Protein AF-A0A6A3CSN8-F1 (afdb_monomer)

pLDDT: mean 72.18, std 21.87, range [28.31, 96.62]

Mean predicted aligned error: 16.61 Å

Structure (mmCIF, N/CA/C/O backbone):
data_AF-A0A6A3CSN8-F1
#
_entry.id   AF-A0A6A3CSN8-F1
#
loop_
_atom_site.group_PDB
_atom_site.id
_atom_site.type_symbol
_atom_site.label_atom_id
_atom_site.label_alt_id
_atom_site.label_comp_id
_atom_site.label_asym_id
_atom_site.label_entity_id
_atom_site.label_seq_id
_atom_site.pdbx_PDB_ins_code
_atom_site.Cartn_x
_atom_site.Cartn_y
_atom_site.Cartn_z
_atom_site.occupancy
_atom_site.B_iso_or_equiv
_atom_site.auth_seq_id
_atom_site.auth_comp_id
_atom_site.auth_asym_id
_atom_site.auth_atom_id
_atom_site.pdbx_PDB_model_num
ATOM 1 N N . MET A 1 1 ? -14.181 -8.677 13.477 1.00 54.00 1 MET A N 1
ATOM 2 C CA . MET A 1 1 ? -14.613 -7.413 12.830 1.00 54.00 1 MET A CA 1
ATOM 3 C C . MET A 1 1 ? -15.497 -6.503 13.688 1.00 54.00 1 MET A C 1
ATOM 5 O O . MET A 1 1 ? -15.445 -5.304 13.480 1.00 54.00 1 MET A O 1
ATOM 9 N N . ARG A 1 2 ? -16.226 -6.986 14.713 1.00 63.97 2 ARG A N 1
ATOM 10 C CA . ARG A 1 2 ? -16.937 -6.076 15.648 1.00 63.97 2 ARG A CA 1
ATOM 11 C C . ARG A 1 2 ? -16.011 -5.130 16.437 1.00 63.97 2 ARG A C 1
ATOM 13 O O . ARG A 1 2 ? -16.467 -4.105 16.921 1.00 63.97 2 ARG A O 1
ATOM 20 N N . ARG A 1 3 ? -14.720 -5.471 16.553 1.00 70.25 3 ARG A N 1
ATOM 21 C CA . ARG A 1 3 ? -13.713 -4.714 17.317 1.00 70.25 3 ARG A CA 1
ATOM 22 C C . ARG A 1 3 ? -13.335 -3.370 16.675 1.00 70.25 3 ARG A C 1
ATOM 24 O O . ARG A 1 3 ? -13.109 -2.424 17.415 1.00 70.25 3 ARG A O 1
ATOM 31 N N . THR A 1 4 ? -13.327 -3.275 15.341 1.00 81.25 4 THR A N 1
ATOM 32 C CA . THR A 1 4 ? -12.930 -2.055 14.607 1.00 81.25 4 THR A CA 1
ATOM 33 C C . THR A 1 4 ? -14.100 -1.112 14.323 1.00 81.25 4 THR A C 1
ATOM 35 O O . THR A 1 4 ? -13.884 0.045 13.991 1.00 81.25 4 THR A O 1
ATOM 38 N N . GLY A 1 5 ? -15.347 -1.587 14.440 1.00 85.38 5 GLY A N 1
ATOM 39 C CA . GLY A 1 5 ? -16.540 -0.783 14.150 1.00 85.38 5 GLY A CA 1
ATOM 40 C C . GLY A 1 5 ? -16.728 -0.434 12.668 1.00 85.38 5 GLY A C 1
ATOM 41 O O . GLY A 1 5 ? -17.578 0.389 12.345 1.00 85.38 5 GLY A O 1
ATOM 42 N N . LEU A 1 6 ? -15.959 -1.051 11.764 1.00 90.56 6 LEU A N 1
ATOM 43 C CA . LEU A 1 6 ? -16.040 -0.753 10.336 1.00 90.56 6 LEU A CA 1
ATOM 44 C C . LEU A 1 6 ? -17.337 -1.304 9.718 1.00 90.56 6 LEU A C 1
ATOM 46 O O . LEU A 1 6 ? -17.654 -2.484 9.916 1.00 90.56 6 LEU A O 1
ATOM 50 N N . PRO A 1 7 ? -18.083 -0.499 8.940 1.00 90.38 7 PRO A N 1
ATOM 51 C CA . PRO A 1 7 ? -19.208 -0.998 8.166 1.00 90.38 7 PRO A CA 1
ATOM 52 C C . PRO A 1 7 ? -18.721 -1.952 7.068 1.00 90.38 7 PRO A C 1
ATOM 54 O O . PRO A 1 7 ? -17.639 -1.788 6.506 1.00 90.38 7 PRO A O 1
ATOM 57 N N . ALA A 1 8 ? -19.561 -2.925 6.700 1.00 88.75 8 ALA A N 1
ATOM 58 C CA . ALA A 1 8 ? -19.217 -3.952 5.711 1.00 88.75 8 ALA A CA 1
ATOM 59 C C . ALA A 1 8 ? -18.756 -3.383 4.357 1.00 88.75 8 ALA A C 1
ATOM 61 O O . ALA A 1 8 ? -17.925 -3.988 3.691 1.00 88.75 8 ALA A O 1
ATOM 62 N N . ARG A 1 9 ? -19.266 -2.207 3.965 1.00 89.88 9 ARG A N 1
ATOM 63 C CA . ARG A 1 9 ? -18.854 -1.502 2.743 1.00 89.88 9 ARG A CA 1
ATOM 64 C C . ARG A 1 9 ? -17.358 -1.190 2.725 1.00 89.88 9 ARG A C 1
ATOM 66 O O . ARG A 1 9 ? -16.747 -1.309 1.675 1.00 89.88 9 ARG A O 1
ATOM 73 N N . ASP A 1 10 ? -16.787 -0.810 3.861 1.00 91.31 10 ASP A N 1
ATOM 74 C CA . ASP A 1 10 ? -15.383 -0.400 3.931 1.00 91.31 10 ASP A CA 1
ATOM 75 C C . ASP A 1 10 ? -14.450 -1.602 3.845 1.00 91.31 10 ASP A C 1
ATOM 77 O O . ASP A 1 10 ? -13.363 -1.508 3.296 1.00 91.31 10 ASP A O 1
ATOM 81 N N . LEU A 1 11 ? -14.895 -2.755 4.344 1.00 89.19 11 LEU A N 1
ATOM 82 C CA . LEU A 1 11 ? -14.127 -3.995 4.276 1.00 89.19 11 LEU A CA 1
ATOM 83 C C . LEU A 1 11 ? -14.015 -4.535 2.849 1.00 89.19 11 LEU A C 1
ATOM 85 O O . LEU A 1 11 ? -13.036 -5.204 2.543 1.00 89.19 11 LEU A O 1
ATOM 89 N N . ARG A 1 12 ? -14.979 -4.221 1.971 1.00 91.00 12 ARG A N 1
ATOM 90 C CA . ARG A 1 12 ? -14.920 -4.606 0.550 1.00 91.00 12 ARG A CA 1
ATOM 91 C C . ARG A 1 12 ? -13.718 -4.006 -0.166 1.00 91.00 12 ARG A C 1
ATOM 93 O O . ARG A 1 12 ? -13.244 -4.593 -1.120 1.00 91.00 12 ARG A O 1
ATOM 100 N N . ILE A 1 13 ? -13.210 -2.875 0.315 1.00 90.56 13 ILE A N 1
ATOM 101 C CA . ILE A 1 13 ? -12.027 -2.218 -0.252 1.00 90.56 13 ILE A CA 1
ATOM 102 C C . ILE A 1 13 ? -10.783 -3.099 -0.089 1.00 90.56 13 ILE A C 1
ATOM 104 O O . ILE A 1 13 ? -9.866 -3.035 -0.896 1.00 90.56 13 ILE A O 1
ATOM 108 N N . LEU A 1 14 ? -10.772 -3.950 0.937 1.00 88.56 14 LEU A N 1
ATOM 109 C CA . LEU A 1 14 ? -9.699 -4.903 1.185 1.00 88.56 14 LEU A CA 1
ATOM 110 C C . LEU A 1 14 ? -9.946 -6.253 0.502 1.00 88.56 14 LEU A C 1
ATOM 112 O O . LEU A 1 14 ? -9.097 -7.130 0.602 1.00 88.56 14 LEU A O 1
ATOM 116 N N . ASP A 1 15 ? -11.090 -6.460 -0.156 1.00 87.81 15 ASP A N 1
ATOM 117 C CA . ASP A 1 15 ? -11.415 -7.736 -0.792 1.00 87.81 15 ASP A CA 1
ATOM 118 C C . ASP A 1 15 ? -10.415 -8.028 -1.927 1.00 87.81 15 ASP A C 1
ATOM 120 O O . ASP A 1 15 ? -10.330 -7.248 -2.876 1.00 87.81 15 ASP A O 1
ATOM 124 N N . PRO A 1 16 ? -9.639 -9.127 -1.867 1.00 81.44 16 PRO A N 1
ATOM 125 C CA . PRO A 1 16 ? -8.717 -9.492 -2.939 1.00 81.44 16 PRO A CA 1
ATOM 126 C C . PRO A 1 16 ? -9.406 -9.743 -4.285 1.00 81.44 16 PRO A C 1
ATOM 128 O O . PRO A 1 16 ? -8.755 -9.636 -5.318 1.00 81.44 16 PRO A O 1
ATOM 131 N N . LEU A 1 17 ? -10.702 -10.079 -4.281 1.00 83.56 17 LEU A N 1
ATOM 132 C CA . LEU A 1 17 ? -11.476 -10.354 -5.494 1.00 83.56 17 LEU A CA 1
ATOM 133 C C . LEU A 1 17 ? -12.029 -9.086 -6.156 1.00 83.56 17 LEU A C 1
ATOM 135 O O . LEU A 1 17 ? -12.613 -9.169 -7.237 1.00 83.56 17 LEU A O 1
ATOM 139 N N . LEU A 1 18 ? -11.883 -7.924 -5.515 1.00 82.44 18 LEU A N 1
ATOM 140 C CA . LEU A 1 18 ? -12.373 -6.647 -6.018 1.00 82.44 18 LEU A CA 1
ATOM 141 C C . LEU A 1 18 ? -11.195 -5.694 -6.255 1.00 82.44 18 LEU A C 1
ATOM 143 O O . LEU A 1 18 ? -10.460 -5.354 -5.331 1.00 82.44 18 LEU A O 1
ATOM 147 N N . SER A 1 19 ? -11.039 -5.209 -7.488 1.00 83.69 19 SER A N 1
ATOM 148 C CA . SER A 1 19 ? -10.083 -4.138 -7.789 1.00 83.69 19 SER A CA 1
ATOM 149 C C . SER A 1 19 ? -10.650 -2.795 -7.344 1.00 83.69 19 SER A C 1
ATOM 151 O O . SER A 1 19 ? -11.556 -2.245 -7.973 1.00 83.69 19 SER A O 1
ATOM 153 N N . TYR A 1 20 ? -10.094 -2.259 -6.263 1.00 86.12 20 TYR A N 1
ATOM 154 C CA . TYR A 1 20 ? -10.315 -0.887 -5.823 1.00 86.12 20 TYR A CA 1
ATOM 155 C C . TYR A 1 20 ? -9.033 -0.071 -5.995 1.00 86.12 20 TYR A C 1
ATOM 157 O O . TYR A 1 20 ? -7.946 -0.613 -5.788 1.00 86.12 20 TYR A O 1
ATOM 165 N N . PRO A 1 21 ? -9.141 1.226 -6.332 1.00 89.75 21 PRO A N 1
ATOM 166 C CA . PRO A 1 21 ? -7.979 2.101 -6.389 1.00 89.75 21 PRO A CA 1
ATOM 167 C C . PRO A 1 21 ? -7.324 2.236 -5.010 1.00 89.75 21 PRO A C 1
ATOM 169 O O . PRO A 1 21 ? -7.967 2.015 -3.973 1.00 89.75 21 PRO A O 1
ATOM 172 N N . SER A 1 22 ? -6.061 2.658 -5.004 1.00 93.38 22 SER A N 1
ATOM 173 C CA . SER A 1 22 ? -5.344 2.970 -3.773 1.00 93.38 22 SER A CA 1
ATOM 174 C C . SER A 1 22 ? -6.095 4.041 -2.967 1.00 93.38 22 SER A C 1
ATOM 176 O O . SER A 1 22 ? -6.443 5.100 -3.489 1.00 93.38 22 SER A O 1
ATOM 178 N N . THR A 1 23 ? -6.399 3.763 -1.700 1.00 94.69 23 THR A N 1
ATOM 179 C CA . THR A 1 23 ? -7.190 4.628 -0.824 1.00 94.69 23 THR A CA 1
ATOM 180 C C . THR A 1 23 ? -6.777 4.492 0.638 1.00 94.69 23 THR A C 1
ATOM 182 O O . THR A 1 23 ? -6.494 3.404 1.139 1.00 94.69 23 THR A O 1
ATOM 185 N N . ILE A 1 24 ? -6.848 5.612 1.356 1.00 96.62 24 ILE A N 1
ATOM 186 C CA . ILE A 1 24 ? -6.707 5.684 2.811 1.00 96.62 24 ILE A CA 1
ATOM 187 C C . ILE A 1 24 ? -8.000 6.282 3.355 1.00 96.62 24 ILE A C 1
ATOM 189 O O . ILE A 1 24 ? -8.382 7.395 2.996 1.00 96.62 24 ILE A O 1
ATOM 193 N N . LEU A 1 25 ? -8.707 5.534 4.198 1.00 95.81 25 LEU A N 1
ATOM 194 C CA . LEU A 1 25 ? -9.982 5.955 4.768 1.00 95.81 25 LEU A CA 1
ATOM 195 C C . LEU A 1 25 ? -9.879 6.096 6.280 1.00 95.81 25 LEU A C 1
ATOM 197 O O . LEU A 1 25 ? -9.773 5.103 7.000 1.00 95.81 25 LEU A O 1
ATOM 201 N N . GLY A 1 26 ? -10.012 7.329 6.760 1.00 96.00 26 GLY A N 1
ATOM 202 C CA . GLY A 1 26 ? -10.226 7.605 8.175 1.00 96.00 26 GLY A CA 1
ATOM 203 C C . GLY A 1 26 ? -11.637 7.208 8.609 1.00 96.00 26 GLY A C 1
ATOM 204 O O . GLY A 1 26 ? -12.629 7.562 7.964 1.00 96.00 26 GLY A O 1
ATOM 205 N N . ARG A 1 27 ? -11.734 6.466 9.711 1.00 94.38 27 ARG A N 1
ATOM 206 C CA . ARG A 1 27 ? -12.980 6.142 10.414 1.00 94.38 27 ARG A CA 1
ATOM 207 C C . ARG A 1 27 ? -12.807 6.402 11.900 1.00 94.38 27 ARG A C 1
ATOM 209 O O . ARG A 1 27 ? -11.700 6.566 12.390 1.00 94.38 27 ARG A O 1
ATOM 216 N N . GLU A 1 28 ? -13.923 6.424 12.619 1.00 91.38 28 GLU A N 1
ATOM 217 C CA . GLU A 1 28 ? -13.965 6.810 14.035 1.00 91.38 28 GLU A CA 1
ATOM 218 C C . GLU A 1 28 ? -12.996 6.009 14.919 1.00 91.38 28 GLU A C 1
ATOM 220 O O . GLU A 1 28 ? -12.445 6.540 15.874 1.00 91.38 28 GLU A O 1
ATOM 225 N N . ARG A 1 29 ? -12.785 4.724 14.608 1.00 92.31 29 ARG A N 1
ATOM 226 C CA . ARG A 1 29 ? -11.984 3.803 15.432 1.00 92.31 29 ARG A CA 1
ATOM 227 C C . ARG A 1 29 ? -10.919 3.040 14.650 1.00 92.31 29 ARG A C 1
ATOM 229 O O . ARG A 1 29 ? -10.348 2.082 15.174 1.00 92.31 29 ARG A O 1
ATOM 236 N N . ALA A 1 30 ? -10.713 3.402 13.388 1.00 95.75 30 ALA A N 1
ATOM 237 C CA . ALA A 1 30 ? -9.783 2.709 12.515 1.00 95.75 30 ALA A CA 1
ATOM 238 C C . ALA A 1 30 ? -9.391 3.561 11.305 1.00 95.75 30 ALA A C 1
ATOM 240 O O . ALA A 1 30 ? -10.164 4.401 10.849 1.00 95.75 30 ALA A O 1
ATOM 241 N N . ILE A 1 31 ? -8.231 3.263 10.735 1.00 96.06 31 ILE A N 1
ATOM 242 C CA . ILE A 1 31 ? -7.799 3.738 9.424 1.00 96.06 31 ILE A CA 1
ATOM 243 C C . ILE A 1 31 ? -7.742 2.513 8.513 1.00 96.06 31 ILE A C 1
ATOM 245 O O . ILE A 1 31 ? -7.089 1.523 8.843 1.00 96.06 31 ILE A O 1
ATOM 249 N N . VAL A 1 32 ? -8.462 2.548 7.394 1.00 95.88 32 VAL A N 1
ATOM 250 C CA . VAL A 1 32 ? -8.431 1.480 6.384 1.00 95.88 32 VAL A CA 1
ATOM 251 C C . VAL A 1 32 ? -7.481 1.901 5.278 1.00 95.88 32 VAL A C 1
ATOM 253 O O . VAL A 1 32 ? -7.649 2.974 4.704 1.00 95.88 32 VAL A O 1
ATOM 256 N N . ILE A 1 33 ? -6.504 1.054 4.984 1.00 94.88 33 ILE A N 1
ATOM 257 C CA . ILE A 1 33 ? -5.467 1.285 3.986 1.00 94.88 33 ILE A CA 1
ATOM 258 C C . ILE A 1 33 ? -5.607 0.216 2.911 1.00 94.88 33 ILE A C 1
ATOM 260 O O . ILE A 1 33 ? -5.524 -0.975 3.203 1.00 94.88 33 ILE A O 1
ATOM 264 N N . ASN A 1 34 ? -5.820 0.650 1.676 1.00 93.81 34 ASN A N 1
ATOM 265 C CA . ASN A 1 34 ? -5.641 -0.156 0.478 1.00 93.81 34 ASN A CA 1
ATOM 266 C C . ASN A 1 34 ? -4.626 0.579 -0.379 1.00 93.81 34 ASN A C 1
ATOM 268 O O . ASN A 1 34 ? -4.973 1.541 -1.044 1.00 93.81 34 ASN A O 1
ATOM 272 N N . LEU A 1 35 ? -3.373 0.183 -0.301 1.00 90.25 35 LEU A N 1
ATOM 273 C CA . LEU A 1 35 ? -2.324 0.571 -1.228 1.00 90.25 35 LEU A CA 1
ATOM 274 C C . LEU A 1 35 ? -1.965 -0.702 -1.991 1.00 90.25 35 LEU A C 1
ATOM 276 O O . LEU A 1 35 ? -2.140 -1.790 -1.453 1.00 90.25 35 LEU A O 1
ATOM 280 N N . GLU A 1 36 ? -1.511 -0.570 -3.230 1.00 83.25 36 GLU A N 1
ATOM 281 C CA . GLU A 1 36 ? -1.213 -1.664 -4.166 1.00 83.25 36 GLU A CA 1
ATOM 282 C C . GLU A 1 36 ? -0.778 -2.985 -3.506 1.00 83.25 36 GLU A C 1
ATOM 284 O O . GLU A 1 36 ? -1.525 -3.966 -3.530 1.00 83.25 36 GLU A O 1
ATOM 289 N N . ASN A 1 37 ? 0.350 -2.959 -2.793 1.00 82.06 37 ASN A N 1
ATOM 290 C CA . ASN A 1 37 ? 0.911 -4.126 -2.110 1.00 82.06 37 ASN A CA 1
ATOM 291 C C . ASN A 1 37 ? 0.521 -4.235 -0.620 1.00 82.06 37 ASN A C 1
ATOM 293 O O . ASN A 1 37 ? 0.868 -5.202 0.056 1.00 82.06 37 ASN A O 1
ATOM 297 N N . ILE A 1 38 ? -0.203 -3.251 -0.074 1.00 87.31 38 ILE A N 1
ATOM 298 C CA . ILE A 1 38 ? -0.458 -3.105 1.364 1.00 87.31 38 ILE A CA 1
ATOM 299 C C . ILE A 1 38 ? -1.947 -2.892 1.643 1.00 87.31 38 ILE A C 1
ATOM 301 O O . ILE A 1 38 ? -2.511 -1.814 1.459 1.00 87.31 38 ILE A O 1
ATOM 305 N N . LYS A 1 39 ? -2.584 -3.924 2.201 1.00 91.69 39 LYS A N 1
ATOM 306 C CA . LYS A 1 39 ? -3.992 -3.902 2.617 1.00 91.69 39 LYS A CA 1
ATOM 307 C C . LYS A 1 39 ? -4.094 -4.060 4.124 1.00 91.69 39 LYS A C 1
ATOM 309 O O . LYS A 1 39 ? -3.932 -5.164 4.636 1.00 91.69 39 LYS A O 1
ATOM 314 N N . ALA A 1 40 ? -4.373 -2.981 4.846 1.00 93.44 40 ALA A N 1
ATOM 315 C CA . ALA A 1 40 ? -4.321 -2.973 6.303 1.00 93.44 40 ALA A CA 1
ATOM 316 C C . ALA A 1 40 ? -5.505 -2.254 6.961 1.00 93.44 40 ALA A C 1
ATOM 318 O O . ALA A 1 40 ? -6.141 -1.367 6.392 1.00 93.44 40 ALA A O 1
ATOM 319 N N . ILE A 1 41 ? -5.780 -2.625 8.211 1.00 94.75 41 ILE A N 1
ATOM 320 C CA . ILE A 1 41 ? -6.635 -1.869 9.124 1.00 94.75 41 ILE A CA 1
ATOM 321 C C . ILE A 1 41 ? -5.791 -1.485 10.331 1.00 94.75 41 ILE A C 1
ATOM 323 O O . ILE A 1 41 ? -5.382 -2.348 11.105 1.00 94.75 41 ILE A O 1
ATOM 327 N N . ILE A 1 42 ? -5.573 -0.191 10.516 1.00 94.38 42 ILE A N 1
ATOM 328 C CA . ILE A 1 42 ? -4.898 0.356 11.688 1.00 94.38 42 ILE A CA 1
ATOM 329 C C . ILE A 1 42 ? -5.958 0.726 12.717 1.00 94.38 42 ILE A C 1
ATOM 331 O O . ILE A 1 42 ? -6.951 1.378 12.398 1.00 94.38 42 ILE A O 1
ATOM 335 N N . THR A 1 43 ? -5.752 0.316 13.959 1.00 94.12 43 THR A N 1
ATOM 336 C CA . THR A 1 43 ? -6.521 0.777 15.122 1.00 94.12 43 THR A CA 1
ATOM 337 C C . THR A 1 43 ? -5.593 1.535 16.063 1.00 94.12 43 THR A C 1
ATOM 339 O O . THR A 1 43 ? -4.402 1.628 15.805 1.00 94.12 43 THR A O 1
ATOM 342 N N . ALA A 1 44 ? -6.095 2.029 17.190 1.00 90.50 44 ALA A N 1
ATOM 343 C CA . ALA A 1 44 ? -5.246 2.665 18.198 1.00 90.50 44 ALA A CA 1
ATOM 344 C C . ALA A 1 44 ? -4.370 1.672 19.005 1.00 90.50 44 ALA A C 1
ATOM 346 O O . ALA A 1 44 ? -3.656 2.091 19.910 1.00 90.50 44 ALA A O 1
ATOM 347 N N . GLN A 1 45 ? -4.455 0.357 18.752 1.00 86.25 45 GLN A N 1
ATOM 348 C CA . GLN A 1 45 ? -3.704 -0.663 19.508 1.00 86.25 45 GLN A CA 1
ATOM 349 C C . GLN A 1 45 ? -2.952 -1.668 18.633 1.00 86.25 45 GLN A C 1
ATOM 351 O O . GLN A 1 45 ? -1.952 -2.233 19.062 1.00 86.25 45 GLN A O 1
ATOM 356 N N . GLU A 1 46 ? -3.469 -1.961 17.445 1.00 88.88 46 GLU A N 1
ATOM 357 C CA . GLU A 1 46 ? -2.935 -3.004 16.575 1.00 88.88 46 GLU A CA 1
ATOM 358 C C . GLU A 1 46 ? -3.120 -2.646 15.098 1.00 88.88 46 GLU A C 1
ATOM 360 O O . GLU A 1 46 ? -4.036 -1.898 14.733 1.00 88.88 46 GLU A O 1
ATOM 365 N N . VAL A 1 47 ? -2.264 -3.228 14.258 1.00 91.44 47 VAL A N 1
ATOM 366 C CA . VAL A 1 47 ? -2.368 -3.200 12.796 1.00 91.44 47 VAL A CA 1
ATOM 367 C C . VAL A 1 47 ? -2.771 -4.592 12.322 1.00 91.44 47 VAL A C 1
ATOM 369 O O . VAL A 1 47 ? -2.110 -5.581 12.631 1.00 91.44 47 VAL A O 1
ATOM 372 N N . LEU A 1 48 ? -3.866 -4.674 11.572 1.00 91.44 48 LEU A N 1
ATOM 373 C CA . LEU A 1 48 ? -4.343 -5.906 10.956 1.00 91.44 48 LEU A CA 1
ATOM 374 C C . LEU A 1 48 ? -3.980 -5.886 9.479 1.00 91.44 48 LEU A C 1
ATOM 376 O O . LEU A 1 48 ? -4.606 -5.166 8.703 1.00 91.44 48 LEU A O 1
ATOM 380 N N . LEU A 1 49 ? -2.988 -6.683 9.103 1.00 91.12 49 LEU A N 1
ATOM 381 C CA . LEU A 1 49 ? -2.534 -6.797 7.726 1.00 91.12 49 LEU A CA 1
ATOM 382 C C . LEU A 1 49 ? -3.220 -7.964 7.015 1.00 91.12 49 LEU A C 1
ATOM 384 O O . LEU A 1 49 ? -3.252 -9.088 7.523 1.00 91.12 49 LEU A O 1
ATOM 388 N N . LEU A 1 50 ? -3.773 -7.703 5.836 1.00 88.88 50 LEU A N 1
ATOM 389 C CA . LEU A 1 50 ? -4.337 -8.735 4.982 1.00 88.88 50 LEU A CA 1
ATOM 390 C C . LEU A 1 50 ? -3.210 -9.496 4.278 1.00 88.88 50 LEU A C 1
ATOM 392 O O . LEU A 1 50 ? -2.234 -8.895 3.845 1.00 88.88 50 LEU A O 1
ATOM 396 N N . ASN A 1 51 ? -3.356 -10.815 4.148 1.00 84.06 51 ASN A N 1
ATOM 397 C CA . ASN A 1 51 ? -2.390 -11.683 3.465 1.00 84.06 51 ASN A CA 1
ATOM 398 C C . ASN A 1 51 ? -0.942 -11.551 3.974 1.00 84.06 51 ASN A C 1
ATOM 400 O O . ASN A 1 51 ? -0.001 -11.762 3.224 1.00 84.06 51 ASN A O 1
ATOM 404 N N . SER A 1 52 ? -0.740 -11.311 5.273 1.00 81.88 52 SER A N 1
ATOM 405 C CA . SER A 1 52 ? 0.590 -11.138 5.889 1.00 81.88 52 SER A CA 1
ATOM 406 C C . SER A 1 52 ? 1.549 -12.340 5.778 1.00 81.88 52 SER A C 1
ATOM 408 O O . SER A 1 52 ? 2.646 -12.293 6.320 1.00 81.88 52 SER A O 1
ATOM 410 N N . LYS A 1 53 ? 1.114 -13.454 5.180 1.00 79.50 53 LYS A N 1
ATOM 411 C CA . LYS A 1 53 ? 1.933 -14.650 4.915 1.00 79.50 53 LYS A CA 1
ATOM 412 C C . LYS A 1 53 ? 2.459 -14.693 3.482 1.00 79.50 53 LYS A C 1
ATOM 414 O O . LYS A 1 53 ? 3.181 -15.624 3.136 1.00 79.50 53 LYS A O 1
ATOM 419 N N . ASP A 1 54 ? 2.033 -13.752 2.651 1.00 83.12 54 ASP A N 1
ATOM 420 C CA . ASP A 1 54 ? 2.516 -13.616 1.292 1.00 83.12 54 ASP A CA 1
ATOM 421 C C . ASP A 1 54 ? 3.974 -13.112 1.321 1.00 83.12 54 ASP A C 1
ATOM 423 O O . ASP A 1 54 ? 4.266 -12.143 2.034 1.00 83.12 54 ASP A O 1
ATOM 427 N N . PRO A 1 55 ? 4.904 -13.750 0.588 1.00 79.25 55 PRO A N 1
ATOM 428 C CA . PRO A 1 55 ? 6.283 -13.285 0.475 1.00 79.25 55 PRO A CA 1
ATOM 429 C C . PRO A 1 55 ? 6.405 -11.827 0.023 1.00 79.25 55 PRO A C 1
ATOM 431 O O . PRO A 1 55 ? 7.287 -11.131 0.515 1.00 79.25 55 PRO A O 1
ATOM 434 N N . SER A 1 56 ? 5.501 -11.345 -0.837 1.00 75.50 56 SER A N 1
ATOM 435 C CA . SER A 1 56 ? 5.491 -9.946 -1.304 1.00 75.50 56 SER A CA 1
ATOM 436 C C . SER A 1 56 ? 5.244 -8.939 -0.175 1.00 75.50 56 SER A C 1
ATOM 438 O O . SER A 1 56 ? 5.755 -7.824 -0.196 1.00 75.50 56 SER A O 1
ATOM 440 N N . VAL A 1 57 ? 4.511 -9.359 0.856 1.00 79.56 57 VAL A N 1
ATOM 441 C CA . VAL A 1 57 ? 4.110 -8.531 2.001 1.00 79.56 57 VAL A CA 1
ATOM 442 C C . VAL A 1 57 ? 5.031 -8.763 3.212 1.00 79.56 57 VAL A C 1
ATOM 444 O O . VAL A 1 57 ? 5.011 -8.004 4.178 1.00 79.56 57 VAL A O 1
ATOM 447 N N . THR A 1 58 ? 5.871 -9.801 3.192 1.00 80.19 58 THR A N 1
ATOM 448 C CA . THR A 1 58 ? 6.735 -10.169 4.329 1.00 80.19 58 THR A CA 1
ATOM 449 C C . THR A 1 58 ? 7.764 -9.086 4.695 1.00 80.19 58 THR A C 1
ATOM 451 O O . THR A 1 58 ? 7.821 -8.737 5.875 1.00 80.19 58 THR A O 1
ATOM 454 N N . PRO A 1 59 ? 8.511 -8.479 3.745 1.00 77.19 59 PRO A N 1
ATOM 455 C CA . PRO A 1 59 ? 9.447 -7.392 4.062 1.00 77.19 59 PRO A CA 1
ATOM 456 C C . PRO A 1 59 ? 8.764 -6.221 4.774 1.00 77.19 59 PRO A C 1
ATOM 458 O O . PRO A 1 59 ? 9.311 -5.615 5.693 1.00 77.19 59 PRO A O 1
ATOM 461 N N . PHE A 1 60 ? 7.516 -5.959 4.391 1.00 79.44 60 PHE A N 1
ATOM 462 C CA . PHE A 1 60 ? 6.704 -4.913 4.977 1.00 79.44 60 PHE A CA 1
ATOM 463 C C . PHE A 1 60 ? 6.273 -5.211 6.422 1.00 79.44 60 PHE A C 1
ATOM 465 O O . PHE A 1 60 ? 6.248 -4.313 7.267 1.00 79.44 60 PHE A O 1
ATOM 472 N N . VAL A 1 61 ? 5.951 -6.470 6.731 1.00 83.19 61 VAL A N 1
ATOM 473 C CA . VAL A 1 61 ? 5.611 -6.885 8.101 1.00 83.19 61 VAL A CA 1
ATOM 474 C C . VAL A 1 61 ? 6.768 -6.589 9.052 1.00 83.19 61 VAL A C 1
ATOM 476 O O . VAL A 1 61 ? 6.539 -6.031 10.128 1.00 83.19 61 VAL A O 1
ATOM 479 N N . ASP A 1 62 ? 7.990 -6.933 8.649 1.00 80.56 62 ASP A N 1
ATOM 480 C CA . ASP A 1 62 ? 9.190 -6.731 9.463 1.00 80.56 62 ASP A CA 1
ATOM 481 C C . ASP A 1 62 ? 9.468 -5.237 9.689 1.00 80.56 62 ASP A C 1
ATOM 483 O O . ASP A 1 62 ? 9.764 -4.817 10.813 1.00 80.56 62 ASP A O 1
ATOM 487 N N . GLU A 1 63 ? 9.294 -4.411 8.654 1.00 80.56 63 GLU A N 1
ATOM 488 C CA . GLU A 1 63 ? 9.457 -2.960 8.755 1.00 80.56 63 GLU A CA 1
ATOM 489 C C . GLU A 1 63 ? 8.434 -2.323 9.710 1.00 80.56 63 GLU A C 1
ATOM 491 O O . GLU A 1 63 ? 8.811 -1.568 10.616 1.00 80.56 63 GLU A O 1
ATOM 496 N N . ILE A 1 64 ? 7.148 -2.666 9.567 1.00 81.25 64 ILE A N 1
ATOM 497 C CA . ILE A 1 64 ? 6.095 -2.209 10.483 1.00 81.25 64 ILE A CA 1
ATOM 498 C C . ILE A 1 64 ? 6.418 -2.607 11.917 1.00 81.25 64 ILE A C 1
ATOM 500 O O . ILE A 1 64 ? 6.319 -1.780 12.826 1.00 81.25 64 ILE A O 1
ATOM 504 N N . GLN A 1 65 ? 6.788 -3.870 12.139 1.00 84.69 65 GLN A N 1
ATOM 505 C CA . GLN A 1 65 ? 7.090 -4.366 13.478 1.00 84.69 65 GLN A CA 1
ATOM 506 C C . GLN A 1 65 ? 8.269 -3.616 14.096 1.00 84.69 65 GLN A C 1
ATOM 508 O O . GLN A 1 65 ? 8.189 -3.223 15.261 1.00 84.69 65 GLN A O 1
ATOM 513 N N . SER A 1 66 ? 9.323 -3.366 13.317 1.00 82.69 66 SER A N 1
ATOM 514 C CA . SER A 1 66 ? 10.495 -2.607 13.757 1.00 82.69 66 SER A CA 1
ATOM 515 C C . SER A 1 66 ? 10.119 -1.184 14.186 1.00 82.69 66 SER A C 1
ATOM 517 O O . SER A 1 66 ? 10.439 -0.757 15.300 1.00 82.69 66 SER A O 1
ATOM 519 N N . ARG A 1 67 ? 9.348 -0.465 13.359 1.00 79.94 67 ARG A N 1
ATOM 520 C CA . ARG A 1 67 ? 8.917 0.915 13.650 1.00 79.94 67 ARG A CA 1
ATOM 521 C C . ARG A 1 67 ? 7.988 0.998 14.855 1.00 79.94 67 ARG A C 1
ATOM 523 O O . ARG A 1 67 ? 8.167 1.859 15.718 1.00 79.94 67 ARG A O 1
ATOM 530 N N . ILE A 1 68 ? 7.041 0.068 14.959 1.00 82.19 68 ILE A N 1
ATOM 531 C CA . ILE A 1 68 ? 6.137 -0.027 16.108 1.00 82.19 68 ILE A CA 1
ATOM 532 C C . ILE A 1 68 ? 6.928 -0.319 17.394 1.00 82.19 68 ILE A C 1
ATOM 534 O O . ILE A 1 68 ? 6.693 0.317 18.424 1.00 82.19 68 ILE A O 1
ATOM 538 N N . LEU A 1 69 ? 7.900 -1.234 17.349 1.00 82.31 69 LEU A N 1
ATOM 539 C CA . LEU A 1 69 ? 8.735 -1.571 18.504 1.00 82.31 69 LEU A CA 1
ATOM 540 C C . LEU A 1 69 ? 9.594 -0.383 18.962 1.00 82.31 69 LEU A C 1
ATOM 542 O O . LEU A 1 69 ? 9.722 -0.138 20.165 1.00 82.31 69 LEU A O 1
ATOM 546 N N . CYS A 1 70 ? 10.164 0.376 18.026 1.00 78.69 70 CYS A N 1
ATOM 547 C CA . CYS A 1 70 ? 10.891 1.611 18.323 1.00 78.69 70 CYS A CA 1
ATOM 548 C C . CYS A 1 70 ? 9.985 2.665 18.977 1.00 78.69 70 CYS A C 1
ATOM 550 O O . CYS A 1 70 ? 10.373 3.273 19.976 1.00 78.69 70 CYS A O 1
ATOM 552 N N . HIS A 1 71 ? 8.755 2.835 18.487 1.00 80.38 71 HIS A N 1
ATOM 553 C CA . HIS A 1 71 ? 7.784 3.758 19.076 1.00 80.38 71 HIS A CA 1
ATOM 554 C C . HIS A 1 71 ? 7.420 3.401 20.525 1.00 80.38 71 HIS A C 1
ATOM 556 O O . HIS A 1 71 ? 7.390 4.280 21.393 1.00 80.38 71 HIS A O 1
ATOM 562 N N . PHE A 1 72 ? 7.216 2.116 20.827 1.00 78.06 72 PHE A N 1
ATOM 563 C CA . PHE A 1 72 ? 6.955 1.682 22.203 1.00 78.06 72 PHE A CA 1
ATOM 564 C C . PHE A 1 72 ? 8.128 1.975 23.145 1.00 78.06 72 PHE A C 1
ATOM 566 O O . PHE A 1 72 ? 7.912 2.341 24.300 1.00 78.06 72 PHE A O 1
ATOM 573 N N . GLN A 1 73 ? 9.367 1.844 22.667 1.00 79.00 73 GLN A N 1
ATOM 574 C CA . GLN A 1 73 ? 10.558 2.184 23.449 1.00 79.00 73 GLN A CA 1
ATOM 575 C C . GLN A 1 73 ? 10.667 3.693 23.691 1.00 79.00 73 GLN A C 1
ATOM 577 O O . GLN A 1 73 ? 10.876 4.106 24.829 1.00 79.00 73 GLN A O 1
ATOM 582 N N . ALA A 1 74 ? 10.455 4.518 22.662 1.00 74.62 74 ALA A N 1
ATOM 583 C CA . ALA A 1 74 ? 10.488 5.978 22.784 1.00 74.62 74 ALA A CA 1
ATOM 584 C C . ALA A 1 74 ? 9.425 6.513 23.760 1.00 74.62 74 ALA A C 1
ATOM 586 O O . ALA A 1 74 ? 9.697 7.427 24.537 1.00 74.62 74 ALA A O 1
ATOM 587 N N . THR A 1 75 ? 8.237 5.906 23.760 1.00 73.31 75 THR A N 1
ATOM 588 C CA . THR A 1 75 ? 7.135 6.280 24.661 1.00 73.31 75 THR A CA 1
ATOM 589 C C . THR A 1 75 ? 7.449 5.930 26.122 1.00 73.31 75 THR A C 1
ATOM 591 O O . THR A 1 75 ? 7.259 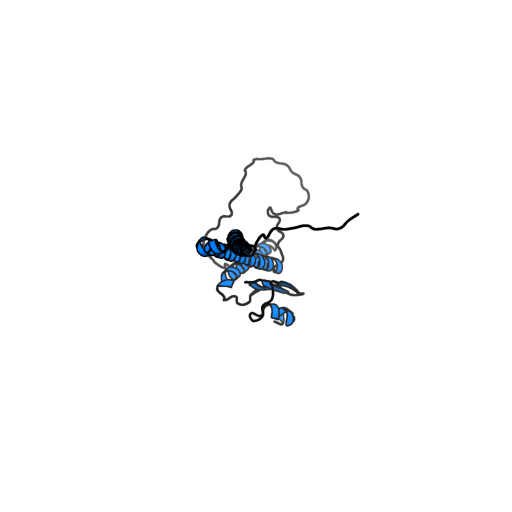6.760 27.008 1.00 73.31 75 THR A O 1
ATOM 594 N N . LYS A 1 76 ? 8.040 4.752 26.382 1.00 67.25 76 LYS A N 1
ATOM 595 C CA . LYS A 1 76 ? 8.462 4.326 27.734 1.00 67.25 76 LYS A CA 1
ATOM 596 C C . LYS A 1 76 ? 9.534 5.219 28.364 1.00 67.25 76 LYS A C 1
ATOM 598 O O . LYS A 1 76 ? 9.580 5.340 29.580 1.00 67.25 76 LYS A O 1
ATOM 603 N N . VAL A 1 77 ? 10.392 5.846 27.559 1.00 61.78 77 VAL A N 1
ATOM 604 C CA . VAL A 1 77 ? 11.431 6.767 28.056 1.00 61.78 77 VAL A CA 1
ATOM 605 C C . VAL A 1 77 ? 10.827 8.085 28.568 1.00 61.78 77 VAL A C 1
ATOM 607 O O . VAL A 1 77 ? 11.438 8.744 29.406 1.00 61.78 77 VAL A O 1
ATOM 610 N N . GLN A 1 78 ? 9.617 8.456 28.127 1.00 57.66 78 GLN A N 1
ATOM 611 C CA . GLN A 1 78 ? 8.906 9.641 28.632 1.00 57.66 78 GLN A CA 1
ATOM 612 C C . GLN A 1 78 ? 8.017 9.338 29.850 1.00 57.66 78 GLN A C 1
ATOM 614 O O . GLN A 1 78 ? 7.815 10.214 30.690 1.00 57.66 78 GLN A O 1
ATOM 619 N N . GLU A 1 79 ? 7.546 8.098 30.002 1.00 53.12 79 GLU A N 1
ATOM 620 C CA . GLU A 1 79 ? 6.768 7.631 31.158 1.00 53.12 79 GLU A CA 1
ATOM 621 C C . GLU A 1 79 ? 7.655 6.916 32.196 1.00 53.12 79 GLU A C 1
ATOM 623 O O . GLU A 1 79 ? 7.517 5.722 32.410 1.00 53.12 79 GLU A O 1
ATOM 628 N N . GLY A 1 80 ? 8.568 7.643 32.851 1.00 45.19 80 GLY A N 1
ATOM 629 C CA . GLY A 1 80 ? 9.168 7.261 34.143 1.00 45.19 80 GLY A CA 1
ATOM 630 C C . GLY A 1 80 ? 9.903 5.910 34.230 1.00 45.19 80 GLY A C 1
ATOM 631 O O . GLY A 1 80 ? 9.306 4.841 34.310 1.00 45.19 80 GLY A O 1
ATOM 632 N N . ALA A 1 81 ? 11.228 5.968 34.387 1.00 49.78 81 ALA A N 1
ATOM 633 C CA . ALA A 1 81 ? 12.033 4.831 34.824 1.00 49.78 81 ALA A CA 1
ATOM 634 C C . ALA A 1 81 ? 11.520 4.255 36.161 1.00 49.78 81 ALA A C 1
ATOM 636 O O . ALA A 1 81 ? 11.741 4.833 37.225 1.00 49.78 81 ALA A O 1
ATOM 637 N N . VAL A 1 82 ? 10.879 3.089 36.105 1.00 46.31 82 VAL A N 1
ATOM 638 C CA . VAL A 1 82 ? 10.839 2.138 37.216 1.00 46.31 82 VAL A CA 1
ATOM 639 C C . VAL A 1 82 ? 11.535 0.881 36.720 1.00 46.31 82 VAL A C 1
ATOM 641 O O . VAL A 1 82 ? 11.050 0.189 35.827 1.00 46.31 82 VAL A O 1
ATOM 644 N N . ASP A 1 83 ? 12.727 0.679 37.267 1.00 54.88 83 ASP A N 1
ATOM 645 C CA . ASP A 1 83 ? 13.538 -0.521 37.143 1.00 54.88 83 ASP A CA 1
ATOM 646 C C . ASP A 1 83 ? 12.735 -1.724 37.646 1.00 54.88 83 ASP A C 1
ATOM 648 O O . ASP A 1 83 ? 12.460 -1.834 38.839 1.00 54.88 83 ASP A O 1
ATOM 652 N N . ASP A 1 84 ? 12.335 -2.606 36.733 1.00 40.06 84 ASP A N 1
ATOM 653 C CA . ASP A 1 84 ? 12.362 -4.025 37.042 1.00 40.06 84 ASP A CA 1
ATOM 654 C C . ASP A 1 84 ? 12.569 -4.855 35.774 1.00 40.06 84 ASP A C 1
ATOM 656 O O . ASP A 1 84 ? 12.104 -4.552 34.670 1.00 40.06 84 ASP A O 1
ATOM 660 N N . SER A 1 85 ? 13.361 -5.896 35.949 1.00 55.19 85 SER A N 1
ATOM 661 C CA . SER A 1 85 ? 14.029 -6.638 34.891 1.00 55.19 85 SER A CA 1
ATOM 662 C C . SER A 1 85 ? 13.073 -7.468 34.019 1.00 55.19 85 SER A C 1
ATOM 664 O O . SER A 1 85 ? 12.071 -7.995 34.488 1.00 55.19 85 SER A O 1
ATOM 666 N N . ASN A 1 86 ? 13.517 -7.719 32.780 1.00 46.19 86 ASN A N 1
ATOM 667 C CA . ASN A 1 86 ? 13.100 -8.787 31.856 1.00 46.19 86 ASN A CA 1
ATOM 668 C C . ASN A 1 86 ? 11.813 -8.623 31.031 1.00 46.19 86 ASN A C 1
ATOM 670 O O . ASN A 1 86 ? 10.824 -9.297 31.284 1.00 46.19 86 ASN A O 1
ATOM 674 N N . TYR A 1 87 ? 11.957 -7.977 29.866 1.00 39.81 87 TYR A N 1
ATOM 675 C CA . TYR A 1 87 ? 11.569 -8.597 28.584 1.00 39.81 87 TYR A CA 1
ATOM 676 C C . TYR A 1 87 ? 12.630 -8.257 27.532 1.00 39.81 87 TYR A C 1
ATOM 678 O O . TYR A 1 87 ? 12.448 -7.404 26.667 1.00 39.81 87 TYR A O 1
ATOM 686 N N . ILE A 1 88 ? 13.788 -8.910 27.630 1.00 41.53 88 ILE A N 1
ATOM 687 C CA . ILE A 1 88 ? 14.726 -8.972 26.512 1.00 41.53 88 ILE A CA 1
ATOM 688 C C . ILE A 1 88 ? 14.050 -9.811 25.418 1.00 41.53 88 ILE A C 1
ATOM 690 O O . ILE A 1 88 ? 14.051 -11.039 25.501 1.00 41.53 88 ILE A O 1
ATOM 694 N N . ILE A 1 89 ? 13.502 -9.177 24.376 1.00 35.88 89 ILE A N 1
ATOM 695 C CA . ILE A 1 89 ? 13.440 -9.845 23.071 1.00 35.88 89 ILE A CA 1
ATOM 696 C C . ILE A 1 89 ? 14.809 -9.653 22.432 1.00 35.88 89 ILE A C 1
ATOM 698 O O . ILE A 1 89 ? 15.154 -8.636 21.839 1.00 35.88 89 ILE A O 1
ATOM 702 N N . ARG A 1 90 ? 15.616 -10.676 22.678 1.00 36.84 90 ARG A N 1
ATOM 703 C CA . ARG A 1 90 ? 16.926 -10.936 22.113 1.00 36.84 90 ARG A CA 1
ATOM 704 C C . ARG A 1 90 ? 16.771 -11.149 20.610 1.00 36.84 90 ARG A C 1
ATOM 706 O O . ARG A 1 90 ? 16.389 -12.238 20.200 1.00 36.84 90 ARG A O 1
ATOM 713 N N . SER A 1 91 ? 17.178 -10.166 19.819 1.00 29.33 91 SER A N 1
ATOM 714 C CA . SER A 1 91 ? 17.598 -10.394 18.436 1.00 29.33 91 SER A CA 1
ATOM 715 C C . SER A 1 91 ? 19.022 -9.878 18.280 1.00 29.33 91 SER A C 1
ATOM 717 O O . SER A 1 91 ? 19.273 -8.716 17.982 1.00 29.33 91 SER A O 1
ATOM 719 N N . SER A 1 92 ? 19.985 -10.757 18.555 1.00 37.00 92 SER A N 1
ATOM 720 C CA . SER A 1 92 ? 21.365 -10.560 18.125 1.00 37.00 92 SER A CA 1
ATOM 721 C C . SER A 1 92 ? 21.418 -10.673 16.602 1.00 37.00 92 SER A C 1
ATOM 723 O O . SER A 1 92 ? 21.222 -11.770 16.084 1.00 37.00 92 SER A O 1
ATOM 725 N N . SER A 1 93 ? 21.737 -9.584 15.899 1.00 40.28 93 SER A N 1
ATOM 726 C CA . SER A 1 93 ? 22.958 -9.483 15.081 1.00 40.28 93 SER A CA 1
ATOM 727 C C . SER A 1 93 ? 22.992 -8.210 14.221 1.00 40.28 93 SER A C 1
ATOM 729 O O . SER A 1 93 ? 22.224 -8.063 13.286 1.00 40.28 93 SER A O 1
ATOM 731 N N . GLN A 1 94 ? 24.001 -7.388 14.526 1.00 44.06 94 GLN A N 1
ATOM 732 C CA . GLN A 1 94 ? 24.879 -6.655 13.602 1.00 44.06 94 GLN A CA 1
ATOM 733 C C . GLN A 1 94 ? 24.365 -5.390 12.884 1.00 44.06 94 GLN A C 1
ATOM 735 O O . GLN A 1 94 ? 23.638 -5.446 11.907 1.00 44.06 94 GLN A O 1
ATOM 740 N N . ASN A 1 95 ? 24.942 -4.270 13.346 1.00 46.03 95 ASN A N 1
ATOM 741 C CA . ASN A 1 95 ? 25.444 -3.116 12.590 1.00 46.03 95 ASN A CA 1
ATOM 742 C C . ASN A 1 95 ? 24.555 -2.521 11.493 1.00 46.03 95 ASN A C 1
ATOM 744 O O . ASN A 1 95 ? 24.539 -3.041 10.388 1.00 46.03 95 ASN A O 1
ATOM 748 N N . LEU A 1 96 ? 24.069 -1.297 11.714 1.00 34.97 96 LEU A N 1
ATOM 749 C CA . LEU A 1 96 ? 24.049 -0.279 10.662 1.00 34.97 96 LEU A CA 1
ATOM 750 C C . LEU A 1 96 ? 24.328 1.101 11.266 1.00 34.97 96 LEU A C 1
ATOM 752 O O . LEU A 1 96 ? 23.691 1.567 12.205 1.00 34.97 96 LEU A O 1
ATOM 756 N N . SER A 1 97 ? 25.392 1.688 10.734 1.00 42.97 97 SER A N 1
ATOM 757 C CA . SER A 1 97 ? 25.962 2.987 11.046 1.00 42.97 97 SER A CA 1
ATOM 758 C C . SER A 1 97 ? 25.017 4.109 10.613 1.00 42.97 97 SER A C 1
ATOM 760 O O . SER A 1 97 ? 24.765 4.252 9.422 1.00 42.97 97 SER A O 1
ATOM 762 N N . SER A 1 98 ? 24.575 4.966 11.538 1.00 33.75 98 SER A N 1
ATOM 763 C CA . SER A 1 98 ? 24.151 6.330 11.193 1.00 33.75 98 SER A CA 1
ATOM 764 C C . SER A 1 98 ? 25.322 7.277 11.450 1.00 33.75 98 SER A C 1
ATOM 766 O O . SER A 1 98 ? 25.605 7.723 12.561 1.00 33.75 98 SER A O 1
ATOM 768 N N . ARG A 1 99 ? 26.065 7.455 10.369 1.00 30.67 99 ARG A N 1
ATOM 769 C CA . ARG A 1 99 ? 27.217 8.323 10.146 1.00 30.67 99 ARG A CA 1
ATOM 770 C C . ARG A 1 99 ? 26.820 9.807 10.263 1.00 30.67 99 ARG A C 1
ATOM 772 O O . ARG A 1 99 ? 25.753 10.163 9.783 1.00 30.67 99 ARG A O 1
ATOM 779 N N . PHE A 1 100 ? 27.768 10.629 10.737 1.00 28.31 100 PHE A N 1
ATOM 780 C CA . PHE A 1 100 ? 27.866 12.104 10.615 1.00 28.31 100 PHE A CA 1
ATOM 781 C C . PHE A 1 100 ? 26.961 12.951 11.546 1.00 28.31 100 PHE A C 1
ATOM 783 O O . PHE A 1 100 ? 25.786 12.664 11.688 1.00 28.31 100 PHE A O 1
ATOM 790 N N . SER A 1 101 ? 27.409 14.005 12.245 1.00 30.81 101 SER A N 1
ATOM 791 C CA . SER A 1 101 ? 28.635 14.821 12.173 1.00 30.81 101 SER A CA 1
ATOM 792 C C . SER A 1 101 ? 29.010 15.379 13.551 1.00 30.81 101 SER A C 1
ATOM 794 O O . SER A 1 101 ? 28.159 15.882 14.278 1.00 30.81 101 SER A O 1
ATOM 796 N N . GLN A 1 102 ? 30.304 15.377 13.861 1.00 34.47 102 GLN A N 1
ATOM 797 C CA . GLN A 1 102 ? 30.899 16.178 14.929 1.00 34.47 102 GLN A CA 1
ATOM 798 C C . GLN A 1 102 ? 31.476 17.458 14.310 1.00 34.47 102 GLN A C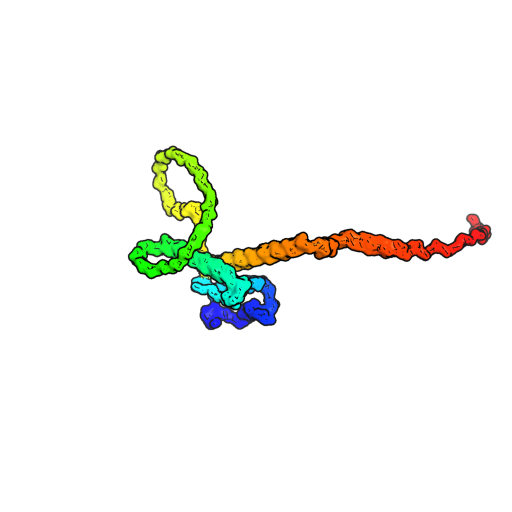 1
ATOM 800 O O . GLN A 1 102 ? 32.152 17.380 13.282 1.00 34.47 102 GLN A O 1
ATOM 805 N N . PRO A 1 103 ? 31.279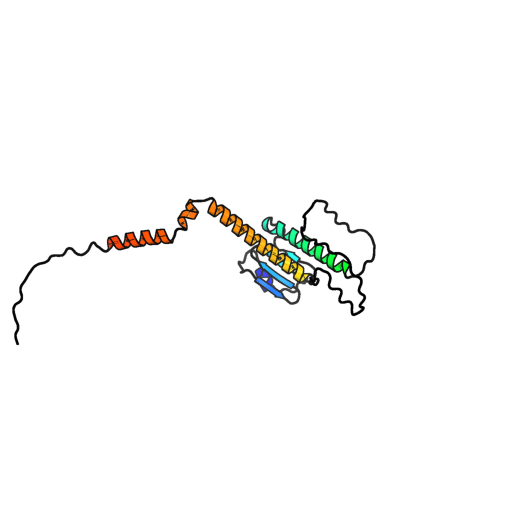 18.617 14.949 1.00 30.56 103 PRO A N 1
ATOM 806 C CA . PRO A 1 103 ? 32.377 19.561 15.087 1.00 30.56 103 PRO A CA 1
ATOM 807 C C . PRO A 1 103 ? 32.635 19.878 16.561 1.00 30.56 103 PRO A C 1
ATOM 809 O O . PRO A 1 103 ? 31.725 20.118 17.348 1.00 30.56 103 PRO A O 1
ATOM 812 N N . GLN A 1 104 ? 33.917 19.873 16.914 1.00 35.25 104 GLN A N 1
ATOM 813 C CA . GLN A 1 104 ? 34.446 20.412 18.162 1.00 35.25 104 GLN A CA 1
ATOM 814 C C . GLN A 1 104 ? 34.289 21.937 18.174 1.00 35.25 104 GLN A C 1
ATOM 816 O O . GLN A 1 104 ? 34.561 22.555 17.149 1.00 35.25 104 GLN A O 1
ATOM 821 N N . ASN A 1 105 ? 33.948 22.533 19.320 1.00 29.33 105 ASN A N 1
ATOM 822 C CA . ASN A 1 105 ? 34.536 23.796 19.777 1.00 29.33 105 ASN A CA 1
ATOM 823 C C . ASN A 1 105 ? 34.409 23.938 21.302 1.00 29.33 105 ASN A C 1
ATOM 825 O O . ASN A 1 105 ? 33.467 23.443 21.916 1.00 29.33 105 ASN A O 1
ATOM 829 N N . LEU A 1 106 ? 35.447 24.562 21.848 1.00 35.47 106 LEU A N 1
ATOM 830 C CA . LEU A 1 106 ? 35.801 24.766 23.248 1.00 35.47 106 LEU A CA 1
ATOM 831 C C . LEU A 1 106 ? 34.982 25.894 23.907 1.00 35.47 106 LEU A C 1
ATOM 833 O O . LEU A 1 106 ? 34.598 26.844 23.232 1.00 35.47 106 LEU A O 1
ATOM 837 N N . ASP A 1 107 ? 34.785 25.729 25.218 1.00 37.16 107 ASP A N 1
ATOM 838 C CA . ASP A 1 107 ? 34.691 26.697 26.325 1.00 37.16 107 ASP A CA 1
ATOM 839 C C . ASP A 1 107 ? 33.894 28.009 26.132 1.00 37.16 107 ASP A C 1
ATOM 841 O O . ASP A 1 107 ? 34.341 28.887 25.406 1.00 37.16 107 ASP A O 1
ATOM 845 N N . ASP A 1 108 ? 32.806 28.208 26.898 1.00 35.69 108 ASP A N 1
ATOM 846 C CA . ASP A 1 108 ? 32.623 29.425 27.723 1.00 35.69 108 ASP A CA 1
ATOM 847 C C . ASP A 1 108 ? 31.469 29.277 28.740 1.00 35.69 108 ASP A C 1
ATOM 849 O O . ASP A 1 108 ? 30.419 28.693 28.464 1.00 35.69 108 ASP A O 1
ATOM 853 N N . GLU A 1 109 ? 31.688 29.807 29.940 1.00 42.12 109 GLU A N 1
ATOM 854 C CA . GLU A 1 109 ? 30.833 29.710 31.123 1.00 42.12 109 GLU A CA 1
ATOM 855 C C . GLU A 1 109 ? 29.899 30.934 31.199 1.00 42.12 109 GLU A C 1
ATOM 857 O O . GLU A 1 109 ? 30.353 32.070 31.315 1.00 42.12 109 GLU A O 1
ATOM 862 N N . GLY A 1 110 ? 28.576 30.732 31.172 1.00 34.78 110 GLY A N 1
ATOM 863 C CA . GLY A 1 110 ? 27.613 31.836 31.237 1.00 34.78 110 GLY A CA 1
ATOM 864 C C . GLY A 1 110 ? 26.224 31.414 31.712 1.00 34.78 110 GLY A C 1
ATOM 865 O O . GLY A 1 110 ? 25.405 30.933 30.938 1.00 34.78 110 GLY A O 1
ATOM 866 N N . LYS A 1 111 ? 25.957 31.621 33.005 1.00 40.69 111 LYS A N 1
ATOM 867 C CA . LYS A 1 111 ? 24.651 31.488 33.675 1.00 40.69 111 LYS A CA 1
ATOM 868 C C . LYS A 1 111 ? 23.556 32.350 33.026 1.00 40.69 111 LYS A C 1
ATOM 870 O O . LYS A 1 111 ? 23.671 33.574 33.026 1.00 40.69 111 LYS A O 1
ATOM 875 N N . SER A 1 112 ? 22.415 31.741 32.712 1.00 37.53 112 SER A N 1
ATOM 876 C CA . SER A 1 112 ? 21.101 32.384 32.841 1.00 37.53 112 SER A CA 1
ATOM 877 C C . SER A 1 112 ? 20.004 31.336 33.055 1.00 37.53 112 SER A C 1
ATOM 879 O O . SER A 1 112 ? 19.794 30.428 32.257 1.00 37.53 112 SER A O 1
ATOM 881 N N . GLU A 1 113 ? 19.323 31.445 34.194 1.00 43.41 113 GLU A N 1
ATOM 882 C CA . GLU A 1 113 ? 18.102 30.709 34.503 1.00 43.41 113 GLU A CA 1
ATOM 883 C C . GLU A 1 113 ? 16.922 31.396 33.801 1.00 43.41 113 GLU A C 1
ATOM 885 O O . GLU A 1 113 ? 16.549 32.498 34.192 1.00 43.41 113 GLU A O 1
ATOM 890 N N . GLU A 1 114 ? 16.296 30.757 32.808 1.00 34.56 114 GLU A N 1
ATOM 891 C CA . GLU A 1 114 ? 14.869 30.969 32.526 1.00 34.56 114 GLU A CA 1
ATOM 892 C C . GLU A 1 114 ? 14.270 29.826 31.681 1.00 34.56 114 GLU A C 1
ATOM 894 O O . GLU A 1 114 ? 14.668 29.598 30.547 1.00 34.56 114 GLU A O 1
ATOM 899 N N . LYS A 1 115 ? 13.270 29.146 32.263 1.00 46.50 115 LYS A N 1
ATOM 900 C CA . LYS A 1 115 ? 12.240 28.284 31.640 1.00 46.50 115 LYS A CA 1
ATOM 901 C C . LYS A 1 115 ? 12.733 27.104 30.788 1.00 46.50 115 LYS A C 1
ATOM 903 O O . LYS A 1 115 ? 13.008 27.206 29.601 1.00 46.50 115 LYS A O 1
ATOM 908 N N . GLN A 1 116 ? 12.700 25.929 31.416 1.00 40.00 116 GLN A N 1
ATOM 909 C CA . GLN A 1 116 ? 12.856 24.616 30.790 1.00 40.00 116 GLN A CA 1
ATOM 910 C C . GLN A 1 116 ? 11.746 24.340 29.760 1.00 40.00 116 GLN A C 1
ATOM 912 O O . GLN A 1 116 ? 10.712 23.758 30.076 1.00 40.00 116 GLN A O 1
ATOM 917 N N . SER A 1 117 ? 11.984 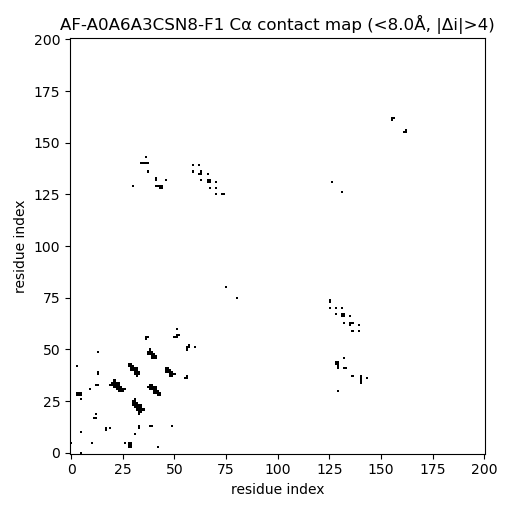24.705 28.509 1.00 34.91 117 SER A N 1
ATOM 918 C CA . SER A 1 117 ? 11.541 23.909 27.366 1.00 34.91 117 SER A CA 1
ATOM 919 C C . SER A 1 117 ? 12.692 22.970 27.015 1.00 34.91 117 SER A C 1
ATOM 921 O O . SER A 1 117 ? 13.644 23.370 26.352 1.00 34.91 117 SER A O 1
ATOM 923 N N . LEU A 1 118 ? 12.641 21.733 27.522 1.00 40.12 118 LEU A N 1
ATOM 924 C CA . LEU A 1 118 ? 13.496 20.651 27.033 1.00 40.12 118 LEU A CA 1
ATOM 925 C C . LEU A 1 118 ? 13.040 20.292 25.611 1.00 40.12 118 LEU A C 1
ATOM 927 O O . LEU A 1 118 ? 12.208 19.410 25.413 1.00 40.12 118 LEU A O 1
ATOM 931 N N . GLU A 1 119 ? 13.562 21.002 24.616 1.00 38.00 119 GLU A N 1
ATOM 932 C CA . GLU A 1 119 ? 13.619 20.498 23.249 1.00 38.00 119 GLU A CA 1
ATOM 933 C C . GLU A 1 119 ? 14.820 19.553 23.159 1.00 38.00 119 GLU A C 1
ATOM 935 O O . GLU A 1 119 ? 15.975 19.960 23.277 1.00 38.00 119 GLU A O 1
ATOM 940 N N . ASN A 1 120 ? 14.537 18.258 23.010 1.00 47.16 120 ASN A N 1
ATOM 941 C CA . ASN A 1 120 ? 15.558 17.267 22.691 1.00 47.16 120 ASN A CA 1
ATOM 942 C C . ASN A 1 120 ? 16.199 17.622 21.335 1.00 47.16 120 ASN A C 1
ATOM 944 O O . ASN A 1 120 ? 15.483 18.073 20.439 1.00 47.16 120 ASN A O 1
ATOM 948 N N . PRO A 1 121 ? 17.502 17.354 21.125 1.00 48.22 121 PRO A N 1
ATOM 949 C CA . PRO A 1 121 ? 18.216 17.710 19.892 1.00 48.22 121 PRO A CA 1
ATOM 950 C C . PRO A 1 121 ? 17.683 17.044 18.606 1.00 48.22 121 PRO A C 1
ATOM 952 O O . PRO A 1 121 ? 18.150 17.382 17.525 1.00 48.22 121 PRO A O 1
ATOM 955 N N . ASN A 1 122 ? 16.659 16.189 18.703 1.00 49.19 122 ASN A N 1
ATOM 956 C CA . ASN A 1 122 ? 15.778 15.811 17.601 1.00 49.19 122 ASN A CA 1
ATOM 957 C C . ASN A 1 122 ? 14.336 16.179 17.997 1.00 49.19 122 ASN A C 1
ATOM 959 O O . ASN A 1 122 ? 13.687 15.432 18.729 1.00 49.19 122 ASN A O 1
ATOM 963 N N . GLY A 1 123 ? 13.833 17.325 17.535 1.00 49.38 123 GLY A N 1
ATOM 964 C CA . GLY A 1 123 ? 12.502 17.873 17.849 1.00 49.38 123 GLY A CA 1
ATOM 965 C C . GLY A 1 123 ? 11.299 17.082 17.305 1.00 49.38 123 GLY A C 1
ATOM 966 O O . GLY A 1 123 ? 10.249 17.663 17.027 1.00 49.38 123 GLY A O 1
ATOM 967 N N . SER A 1 124 ? 11.422 15.768 17.125 1.00 54.78 124 SER A N 1
ATOM 968 C CA . SER A 1 124 ? 10.344 14.910 16.642 1.00 54.78 124 SER A CA 1
ATOM 969 C C . SER A 1 124 ? 9.410 14.577 17.802 1.00 54.78 124 SER A C 1
ATOM 971 O O . SER A 1 124 ? 9.729 13.772 18.676 1.00 54.78 124 SER A O 1
ATOM 973 N N . LYS A 1 125 ? 8.240 15.217 17.828 1.00 69.88 125 LYS A N 1
ATOM 974 C CA . LYS A 1 125 ? 7.152 14.856 18.745 1.00 69.88 125 LYS A CA 1
ATOM 975 C C . LYS A 1 125 ? 6.825 13.371 18.554 1.00 69.88 125 LYS A C 1
ATOM 977 O O . LYS A 1 125 ? 6.669 12.932 17.417 1.00 69.88 125 LYS A O 1
ATOM 982 N N . ILE A 1 126 ? 6.705 12.614 19.647 1.00 79.00 126 ILE A N 1
ATOM 983 C CA . ILE A 1 126 ? 6.227 11.228 19.583 1.00 79.00 126 ILE A CA 1
ATOM 984 C C . ILE A 1 126 ? 4.808 11.258 19.011 1.00 79.00 126 ILE A C 1
ATOM 986 O O . ILE A 1 126 ? 3.903 11.847 19.603 1.00 79.00 126 ILE A O 1
ATOM 990 N N . LEU A 1 127 ? 4.636 10.665 17.833 1.00 84.25 127 LEU A N 1
ATOM 991 C CA . LEU A 1 127 ? 3.337 10.540 17.188 1.00 84.25 127 LEU A CA 1
ATOM 992 C C . LEU A 1 127 ? 2.513 9.447 17.885 1.00 84.25 127 LEU A C 1
ATOM 994 O O . LEU A 1 127 ? 3.093 8.455 18.319 1.00 84.25 127 LEU A O 1
ATOM 998 N N . PRO A 1 128 ? 1.179 9.580 17.972 1.00 89.12 128 PRO A N 1
ATOM 999 C CA . PRO A 1 128 ? 0.307 8.480 18.382 1.00 89.12 128 PRO A CA 1
ATOM 1000 C C . PRO A 1 128 ? 0.520 7.215 17.535 1.00 89.12 128 PRO A C 1
ATOM 1002 O O . PRO A 1 128 ? 0.891 7.303 16.360 1.00 89.12 128 PRO A O 1
ATOM 1005 N N . PHE A 1 129 ? 0.245 6.046 18.123 1.00 90.38 129 PHE A N 1
ATOM 1006 C CA . PHE A 1 129 ? 0.477 4.727 17.519 1.00 90.38 129 PHE A CA 1
ATOM 1007 C C . PHE A 1 129 ? -0.047 4.617 16.082 1.00 90.38 129 PHE A C 1
ATOM 1009 O O . PHE A 1 129 ? 0.655 4.142 15.192 1.00 90.38 129 PHE A O 1
ATOM 1016 N N . GLU A 1 130 ? -1.274 5.074 15.842 1.00 92.50 130 GLU A N 1
ATOM 1017 C CA . GLU A 1 130 ? -1.937 4.983 14.546 1.00 92.50 130 GLU A CA 1
ATOM 1018 C C . GLU A 1 130 ? -1.220 5.780 13.450 1.00 92.50 130 GLU A C 1
ATOM 1020 O O . GLU A 1 130 ? -1.256 5.381 12.287 1.00 92.50 130 GLU A O 1
ATOM 1025 N N . PHE A 1 131 ? -0.532 6.865 13.811 1.00 92.06 131 PHE A N 1
ATOM 1026 C CA . PHE A 1 131 ? 0.236 7.674 12.869 1.00 92.06 131 PHE A CA 1
ATOM 1027 C C . PHE A 1 131 ? 1.615 7.084 12.606 1.00 92.06 131 PHE A C 1
ATOM 1029 O O . PHE A 1 131 ? 2.054 7.109 11.463 1.00 92.06 131 PHE A O 1
ATOM 1036 N N . VAL A 1 132 ? 2.249 6.476 13.614 1.00 90.19 132 VAL A N 1
ATOM 1037 C CA . VAL A 1 132 ? 3.481 5.694 13.407 1.00 90.19 132 VAL A CA 1
ATOM 1038 C C . VAL A 1 132 ? 3.211 4.500 12.494 1.00 90.19 132 VAL A C 1
ATOM 1040 O O . VAL A 1 132 ? 3.960 4.239 11.557 1.00 90.19 132 VAL A O 1
ATOM 1043 N N . ALA A 1 133 ? 2.116 3.778 12.739 1.00 91.38 133 ALA A N 1
ATOM 1044 C CA . ALA A 1 133 ? 1.704 2.667 11.894 1.00 91.38 133 ALA A CA 1
ATOM 1045 C C . ALA A 1 133 ? 1.375 3.129 10.465 1.00 91.38 133 ALA A C 1
ATOM 1047 O O . ALA A 1 133 ? 1.726 2.443 9.508 1.00 91.38 133 ALA A O 1
ATOM 1048 N N . LEU A 1 134 ? 0.720 4.285 10.310 1.00 93.06 134 LEU A N 1
ATOM 1049 C CA . LEU A 1 134 ? 0.395 4.851 9.001 1.00 93.06 134 LEU A CA 1
ATOM 1050 C C . LEU A 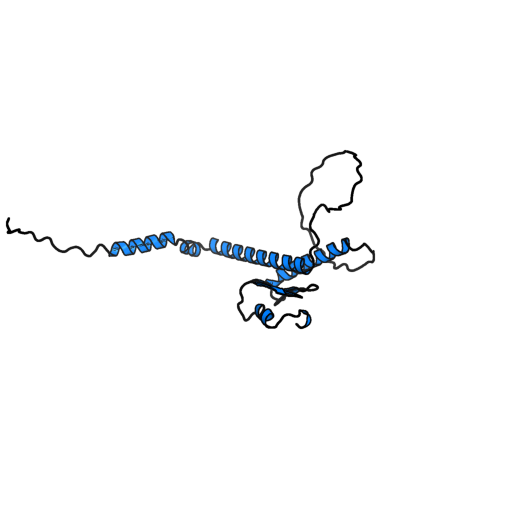1 134 ? 1.651 5.278 8.234 1.00 93.06 134 LEU A C 1
ATOM 1052 O O . LEU A 1 134 ? 1.763 4.966 7.054 1.00 93.06 134 LEU A O 1
ATOM 1056 N N . GLU A 1 135 ? 2.591 5.952 8.896 1.00 91.38 135 GLU A N 1
ATOM 1057 C CA . GLU A 1 135 ? 3.890 6.322 8.325 1.00 91.38 135 GLU A CA 1
ATOM 1058 C C . GLU A 1 135 ? 4.643 5.080 7.839 1.00 91.38 135 GLU A C 1
ATOM 1060 O O . GLU A 1 135 ? 5.056 5.028 6.685 1.00 91.38 135 GLU A O 1
ATOM 1065 N N . ALA A 1 136 ? 4.712 4.037 8.673 1.00 88.62 136 ALA A N 1
ATOM 1066 C CA . ALA A 1 136 ? 5.310 2.758 8.303 1.00 88.62 136 ALA A CA 1
ATOM 1067 C C . ALA A 1 136 ? 4.635 2.118 7.074 1.00 88.62 136 ALA A C 1
ATOM 1069 O O . ALA A 1 136 ? 5.316 1.588 6.202 1.00 88.62 136 ALA A O 1
ATOM 1070 N N . CYS A 1 137 ? 3.301 2.185 6.981 1.00 90.19 137 CYS A N 1
ATOM 1071 C CA . CYS A 1 137 ? 2.557 1.710 5.809 1.00 90.19 137 CYS A CA 1
ATOM 1072 C C . CYS A 1 137 ? 2.916 2.476 4.533 1.00 90.19 137 CYS A C 1
ATOM 1074 O O . CYS A 1 137 ? 3.050 1.870 3.473 1.00 90.19 137 CYS A O 1
ATOM 1076 N N . LEU A 1 138 ? 3.029 3.800 4.627 1.00 91.88 138 LEU A N 1
ATOM 1077 C CA . LEU A 1 138 ? 3.324 4.657 3.482 1.00 91.88 138 LEU A CA 1
ATOM 1078 C C . LEU A 1 138 ? 4.756 4.474 2.990 1.00 91.88 138 LEU A C 1
ATOM 1080 O O . LEU A 1 138 ? 4.969 4.351 1.789 1.00 91.88 138 LEU A O 1
ATOM 1084 N N . GLU A 1 139 ? 5.721 4.426 3.902 1.00 89.25 139 GLU A N 1
ATOM 1085 C CA . GLU A 1 139 ? 7.126 4.284 3.531 1.00 89.25 139 GLU A CA 1
ATOM 1086 C C . GLU A 1 139 ? 7.405 2.950 2.846 1.00 89.25 139 GLU A C 1
ATOM 1088 O O . GLU A 1 139 ? 8.070 2.912 1.810 1.00 89.25 139 GLU A O 1
ATOM 1093 N N . ALA A 1 140 ? 6.811 1.871 3.349 1.00 86.12 140 ALA A N 1
ATOM 1094 C CA . ALA A 1 140 ? 6.920 0.577 2.704 1.00 86.12 140 ALA A CA 1
ATOM 1095 C C . ALA A 1 140 ? 6.229 0.537 1.337 1.00 86.12 140 ALA A C 1
ATOM 1097 O O . ALA A 1 140 ? 6.779 -0.026 0.396 1.00 86.12 140 ALA A O 1
ATOM 1098 N N . ALA A 1 141 ? 5.052 1.163 1.195 1.00 88.56 141 ALA A N 1
ATOM 1099 C CA . ALA A 1 141 ? 4.374 1.253 -0.099 1.00 88.56 141 ALA A CA 1
ATOM 1100 C C . ALA A 1 141 ? 5.250 1.972 -1.134 1.00 88.56 141 ALA A C 1
ATOM 1102 O O . ALA A 1 141 ? 5.407 1.481 -2.251 1.00 88.56 141 ALA A O 1
ATOM 1103 N N . CYS A 1 142 ? 5.850 3.101 -0.748 1.00 90.25 142 CYS A N 1
ATOM 1104 C CA . CYS A 1 142 ? 6.774 3.845 -1.599 1.00 90.25 142 CYS A CA 1
ATOM 1105 C C . CYS A 1 142 ? 8.022 3.023 -1.929 1.00 90.25 142 CYS A C 1
ATOM 1107 O O . CYS A 1 142 ? 8.400 2.942 -3.090 1.00 90.25 142 CYS A O 1
ATOM 1109 N N . SER A 1 143 ? 8.611 2.351 -0.939 1.00 87.56 143 SER A N 1
ATOM 1110 C CA . SER A 1 143 ? 9.795 1.510 -1.143 1.00 87.56 143 SER A CA 1
ATOM 1111 C C . SER A 1 143 ? 9.518 0.355 -2.110 1.00 87.56 143 SER A C 1
ATOM 1113 O O . SER A 1 143 ? 10.354 0.038 -2.952 1.00 87.56 143 SER A O 1
ATOM 1115 N N . CYS A 1 144 ? 8.339 -0.272 -2.028 1.00 85.94 144 CYS A N 1
ATOM 1116 C CA . CYS A 1 144 ? 7.918 -1.300 -2.981 1.00 85.94 144 CYS A CA 1
ATOM 1117 C C . CYS A 1 144 ? 7.822 -0.744 -4.406 1.00 85.94 144 CYS A C 1
ATOM 1119 O O . CYS A 1 144 ? 8.401 -1.335 -5.312 1.00 85.94 144 CYS A O 1
ATOM 1121 N N . LEU A 1 145 ? 7.152 0.397 -4.581 1.00 89.38 145 LEU A N 1
ATOM 1122 C CA . LEU A 1 145 ? 7.020 1.060 -5.882 1.00 89.38 145 LEU A CA 1
ATOM 1123 C C . LEU A 1 145 ? 8.381 1.446 -6.471 1.00 89.38 145 LEU A C 1
ATOM 1125 O O . LEU A 1 145 ? 8.630 1.232 -7.652 1.00 89.38 145 LEU A O 1
ATOM 1129 N N . GLU A 1 146 ? 9.282 1.991 -5.655 1.00 91.38 146 GLU A N 1
ATOM 1130 C CA . GLU A 1 146 ? 10.636 2.349 -6.089 1.00 91.38 146 GLU 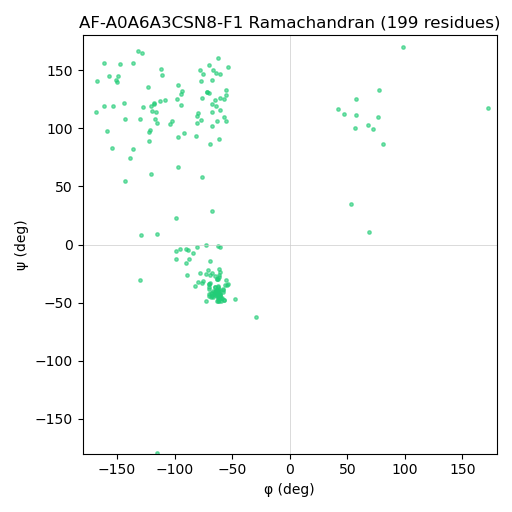A CA 1
ATOM 1131 C C . GLU A 1 146 ? 11.433 1.130 -6.560 1.00 91.38 146 GLU A C 1
ATOM 1133 O O . GLU A 1 146 ? 12.154 1.211 -7.555 1.00 91.38 146 GLU A O 1
ATOM 1138 N N . ASN A 1 147 ? 11.302 -0.001 -5.863 1.00 89.69 147 ASN A N 1
ATOM 1139 C CA . ASN A 1 147 ? 11.958 -1.243 -6.257 1.00 89.69 147 ASN A CA 1
ATOM 1140 C C . ASN A 1 147 ? 11.379 -1.798 -7.562 1.00 89.69 147 ASN A C 1
ATOM 1142 O O . ASN A 1 147 ? 12.149 -2.157 -8.440 1.00 89.69 147 ASN A O 1
ATOM 1146 N N . GLU A 1 148 ? 10.055 -1.814 -7.711 1.00 90.69 148 GLU A N 1
ATOM 1147 C CA . GLU A 1 148 ? 9.387 -2.302 -8.921 1.00 90.69 148 GLU A CA 1
ATOM 1148 C C . GLU A 1 148 ? 9.769 -1.477 -10.154 1.00 90.69 148 GLU A C 1
ATOM 1150 O O . GLU A 1 148 ? 10.184 -2.034 -11.167 1.00 90.69 148 GLU A O 1
ATOM 1155 N N . VAL A 1 149 ? 9.746 -0.145 -10.036 1.00 94.00 149 VAL A N 1
ATOM 1156 C CA . VAL A 1 149 ? 10.173 0.757 -11.115 1.00 94.00 149 VAL A CA 1
ATOM 1157 C C . VAL A 1 149 ? 11.649 0.561 -11.456 1.00 94.00 149 VAL A C 1
ATOM 1159 O O . VAL A 1 149 ? 12.018 0.589 -12.629 1.00 94.00 149 VAL A O 1
ATOM 1162 N N . ARG A 1 150 ? 12.515 0.377 -10.451 1.00 95.12 150 ARG A N 1
ATOM 1163 C CA . ARG A 1 150 ? 13.937 0.108 -10.694 1.00 95.12 150 ARG A CA 1
ATOM 1164 C C . ARG A 1 150 ? 14.118 -1.205 -11.449 1.00 95.12 150 ARG A C 1
ATOM 1166 O O . ARG A 1 150 ? 14.844 -1.218 -12.436 1.00 95.12 150 ARG A O 1
ATOM 1173 N N . ASP A 1 151 ? 13.466 -2.268 -10.998 1.00 93.25 151 ASP A N 1
ATOM 1174 C CA . ASP A 1 151 ? 13.595 -3.589 -11.602 1.00 93.25 151 ASP A CA 1
ATOM 1175 C C . ASP A 1 151 ? 13.066 -3.567 -13.051 1.00 93.25 151 ASP A C 1
ATOM 1177 O O . ASP A 1 151 ? 13.716 -4.101 -13.945 1.00 93.25 151 ASP A O 1
ATOM 1181 N N . GLU A 1 152 ? 11.944 -2.893 -13.328 1.00 93.19 152 GLU A N 1
ATOM 1182 C CA . GLU A 1 152 ? 11.397 -2.744 -14.687 1.00 93.19 152 GLU A CA 1
ATOM 1183 C C . GLU A 1 152 ? 12.326 -1.931 -15.607 1.00 93.19 152 GLU A C 1
ATOM 1185 O O . GLU A 1 152 ? 12.548 -2.305 -16.760 1.00 93.19 152 GLU A O 1
ATOM 1190 N N . LEU A 1 153 ? 12.937 -0.859 -15.088 1.00 93.38 153 LEU A N 1
ATOM 1191 C CA . LEU A 1 153 ? 13.944 -0.091 -15.824 1.00 93.38 153 LEU A CA 1
ATOM 1192 C C . LEU A 1 153 ? 15.195 -0.919 -16.130 1.00 93.38 153 LEU A C 1
ATOM 1194 O O . LEU A 1 153 ? 15.723 -0.814 -17.233 1.00 93.38 153 LEU A O 1
ATOM 1198 N N . GLU A 1 154 ? 15.676 -1.724 -15.182 1.00 93.12 154 GLU A N 1
ATOM 1199 C CA . GLU A 1 154 ? 16.817 -2.618 -15.406 1.00 93.12 154 GLU A CA 1
ATOM 1200 C C . GLU A 1 154 ? 16.513 -3.630 -16.520 1.00 93.12 154 GLU A C 1
ATOM 1202 O O . GLU A 1 154 ? 17.306 -3.754 -17.451 1.00 93.12 154 GLU A O 1
ATOM 1207 N N . HIS A 1 155 ? 15.332 -4.259 -16.502 1.00 90.62 155 HIS A N 1
ATOM 1208 C CA . HIS A 1 155 ? 14.919 -5.191 -17.559 1.00 90.62 155 HIS A CA 1
ATOM 1209 C C . HIS A 1 155 ? 14.841 -4.518 -18.936 1.00 90.62 155 HIS A C 1
ATOM 1211 O O . HIS A 1 155 ? 15.327 -5.070 -19.919 1.00 90.62 155 HIS A O 1
ATOM 1217 N N . LEU A 1 156 ? 14.272 -3.312 -19.010 1.00 91.81 156 LEU A N 1
ATOM 1218 C CA . LEU A 1 156 ? 14.164 -2.550 -20.256 1.00 91.81 156 LEU A CA 1
ATOM 1219 C C . LEU A 1 156 ? 15.538 -2.145 -20.810 1.00 91.81 156 LEU A C 1
ATOM 1221 O O . LEU A 1 156 ? 15.738 -2.110 -22.021 1.00 91.81 156 LEU A O 1
ATOM 1225 N N . LEU A 1 157 ? 16.495 -1.818 -19.938 1.00 90.19 157 LEU A N 1
ATOM 1226 C CA . LEU A 1 157 ? 17.852 -1.460 -20.357 1.00 90.19 157 LEU A CA 1
ATOM 1227 C C . LEU A 1 157 ? 18.658 -2.667 -20.852 1.00 90.19 157 LEU A C 1
ATOM 1229 O O . LEU A 1 157 ? 19.574 -2.484 -21.659 1.00 90.19 157 LEU A O 1
ATOM 1233 N N . ASP A 1 158 ? 18.319 -3.870 -20.393 1.00 92.62 158 ASP A N 1
ATOM 1234 C CA . ASP A 1 158 ? 18.954 -5.114 -20.824 1.00 92.62 158 ASP A CA 1
ATOM 1235 C C . ASP A 1 158 ? 18.448 -5.600 -22.199 1.00 92.62 158 ASP A C 1
ATOM 1237 O O . ASP A 1 158 ? 19.192 -6.293 -22.903 1.00 92.62 158 ASP A O 1
ATOM 1241 N N . ASP A 1 159 ? 17.236 -5.209 -22.622 1.00 93.12 159 ASP A N 1
ATOM 1242 C CA . ASP A 1 159 ? 16.658 -5.584 -23.919 1.00 93.12 159 ASP A CA 1
ATOM 1243 C C . ASP A 1 159 ? 16.696 -4.436 -24.949 1.00 93.12 159 ASP A C 1
ATOM 1245 O O . ASP A 1 159 ? 15.907 -3.487 -24.948 1.00 93.12 159 ASP A O 1
ATOM 1249 N N . ALA A 1 160 ? 17.641 -4.538 -25.886 1.00 90.50 160 ALA A N 1
ATOM 1250 C CA . ALA A 1 160 ? 17.806 -3.564 -26.961 1.00 90.50 160 ALA A CA 1
ATOM 1251 C C . ALA A 1 160 ? 16.642 -3.555 -27.971 1.00 90.50 160 ALA A C 1
ATOM 1253 O O . ALA A 1 160 ? 16.449 -2.535 -28.637 1.00 90.50 160 ALA A O 1
ATOM 1254 N N . GLU A 1 161 ? 15.894 -4.656 -28.107 1.00 91.75 161 GLU A N 1
ATOM 1255 C CA . GLU A 1 161 ? 14.728 -4.722 -28.995 1.00 91.75 161 GLU A CA 1
ATOM 1256 C C . GLU A 1 161 ? 13.570 -3.921 -28.395 1.00 91.75 161 GLU A C 1
ATOM 1258 O O . GLU A 1 161 ? 13.045 -3.024 -29.055 1.00 91.75 161 GLU A O 1
ATOM 1263 N N . ASP A 1 162 ? 13.262 -4.141 -27.114 1.00 90.62 162 ASP A N 1
ATOM 1264 C CA . ASP A 1 162 ? 12.249 -3.361 -26.389 1.00 90.62 162 ASP A CA 1
ATOM 1265 C C . ASP A 1 162 ? 12.596 -1.863 -26.400 1.00 90.62 162 ASP A C 1
ATOM 1267 O O . ASP A 1 162 ? 11.735 -0.996 -26.589 1.00 90.62 162 ASP A O 1
ATOM 1271 N N . MET A 1 163 ? 13.887 -1.533 -26.279 1.00 92.25 163 MET A N 1
ATOM 1272 C CA . MET A 1 163 ? 14.357 -0.156 -26.408 1.00 92.25 163 MET A CA 1
ATOM 1273 C C . MET A 1 163 ? 14.134 0.414 -27.815 1.00 92.25 163 MET A C 1
ATOM 1275 O O . MET A 1 163 ? 13.742 1.578 -27.945 1.00 92.25 163 MET A O 1
ATOM 1279 N N . ALA A 1 164 ? 14.356 -0.381 -28.866 1.00 90.62 164 ALA A N 1
ATOM 1280 C CA . ALA A 1 164 ? 14.132 0.018 -30.253 1.00 90.62 164 ALA A CA 1
ATOM 1281 C C . ALA A 1 164 ? 12.644 0.282 -30.547 1.00 90.62 164 ALA A C 1
ATOM 1283 O O . ALA A 1 164 ? 12.316 1.236 -31.261 1.00 90.62 164 ALA A O 1
ATOM 1284 N N . GLU A 1 165 ? 11.731 -0.493 -29.953 1.00 91.38 165 GLU A N 1
ATOM 1285 C CA . GLU A 1 165 ? 10.286 -0.303 -30.128 1.00 91.38 165 GLU A CA 1
ATOM 1286 C C . GLU A 1 165 ? 9.789 1.065 -29.624 1.00 91.38 165 GLU A C 1
ATOM 1288 O O . GLU A 1 165 ? 8.826 1.620 -30.168 1.00 91.38 165 GLU A O 1
ATOM 1293 N N . MET A 1 166 ? 10.473 1.659 -28.641 1.00 92.88 166 MET A N 1
ATOM 1294 C CA . MET A 1 166 ? 10.123 2.969 -28.079 1.00 92.88 166 MET A CA 1
ATOM 1295 C C . MET A 1 166 ? 10.591 4.175 -28.913 1.00 92.88 166 MET A C 1
ATOM 1297 O O . MET A 1 166 ? 10.252 5.316 -28.578 1.00 92.88 166 MET A O 1
ATOM 1301 N N . TYR A 1 167 ? 11.300 3.982 -30.033 1.00 91.88 167 TYR A N 1
ATOM 1302 C CA . TYR A 1 167 ? 11.664 5.059 -30.974 1.00 91.88 167 TYR A CA 1
ATOM 1303 C C . TYR A 1 167 ? 10.475 5.484 -31.858 1.00 91.88 167 TYR A C 1
ATOM 1305 O O . TYR A 1 167 ? 10.508 5.473 -33.092 1.00 91.88 167 TYR A O 1
ATOM 1313 N N . LEU A 1 168 ? 9.391 5.912 -31.209 1.00 95.31 168 LEU A N 1
ATOM 1314 C CA . LEU A 1 168 ? 8.104 6.202 -31.845 1.00 95.31 168 LEU A CA 1
ATOM 1315 C C . LEU A 1 168 ? 8.182 7.338 -32.879 1.00 95.31 168 LEU A C 1
ATOM 1317 O O . LEU A 1 168 ? 7.514 7.274 -33.910 1.00 95.31 168 LEU A O 1
ATOM 1321 N N . THR A 1 169 ? 9.012 8.360 -32.641 1.00 94.69 169 THR A N 1
ATOM 1322 C CA . THR A 1 169 ? 9.177 9.502 -33.560 1.00 94.69 169 THR A CA 1
ATOM 1323 C C . THR A 1 169 ? 9.742 9.074 -34.918 1.00 94.69 169 THR A C 1
ATOM 1325 O O . THR A 1 169 ? 9.289 9.553 -35.956 1.00 94.69 169 THR A O 1
ATOM 1328 N N . GLU A 1 170 ? 10.717 8.161 -34.927 1.00 92.62 170 GLU A N 1
ATOM 1329 C CA . GLU A 1 170 ? 11.335 7.656 -36.159 1.00 92.62 170 GLU A CA 1
ATOM 1330 C C . GLU A 1 170 ? 10.359 6.770 -36.941 1.00 92.62 170 GLU A C 1
ATOM 1332 O O . GLU A 1 170 ? 10.190 6.943 -38.151 1.00 92.62 170 GLU A O 1
ATOM 1337 N N . LYS A 1 171 ? 9.629 5.897 -36.237 1.00 92.38 171 LYS A N 1
ATOM 1338 C CA . LYS A 1 171 ? 8.589 5.049 -36.832 1.00 92.38 171 LYS A CA 1
ATOM 1339 C C . LYS A 1 171 ? 7.472 5.874 -37.481 1.00 92.38 171 LYS A C 1
ATOM 1341 O O . LYS A 1 171 ? 7.083 5.584 -38.611 1.00 92.38 171 LYS A O 1
ATOM 1346 N N . GLN A 1 172 ? 7.029 6.953 -36.827 1.00 91.50 172 GLN A N 1
ATOM 1347 C CA . GLN A 1 172 ? 6.056 7.886 -37.409 1.00 91.50 172 GLN A CA 1
ATOM 1348 C C . GLN A 1 172 ? 6.592 8.591 -38.666 1.00 91.50 172 GLN A C 1
ATOM 1350 O O . GLN A 1 172 ? 5.856 8.762 -39.636 1.00 91.50 172 GLN A O 1
ATOM 1355 N N . LEU A 1 173 ? 7.869 8.990 -38.698 1.00 92.19 173 LEU A N 1
ATOM 1356 C CA . LEU A 1 173 ? 8.493 9.593 -39.887 1.00 92.19 173 LEU A CA 1
ATOM 1357 C C . LEU A 1 173 ? 8.550 8.620 -41.078 1.00 92.19 173 LEU A C 1
ATOM 1359 O O . LEU A 1 173 ? 8.290 9.012 -42.222 1.00 92.19 173 LEU A O 1
ATOM 1363 N N . LEU A 1 174 ? 8.854 7.349 -40.817 1.00 86.81 174 LEU A N 1
ATOM 1364 C CA . LEU A 1 174 ? 8.877 6.285 -41.826 1.00 86.81 174 LEU A CA 1
ATOM 1365 C C . LEU A 1 174 ? 7.473 5.975 -42.376 1.00 86.81 174 LEU A C 1
ATOM 1367 O O . LEU A 1 174 ? 7.299 5.837 -43.590 1.00 86.81 174 LEU A O 1
ATOM 1371 N N . GLU A 1 175 ? 6.454 5.936 -41.514 1.00 89.12 175 GLU A N 1
ATOM 1372 C CA . GLU A 1 175 ? 5.053 5.774 -41.933 1.00 89.12 175 GLU A CA 1
ATOM 1373 C C . GLU A 1 175 ? 4.555 6.972 -42.763 1.00 89.12 175 GLU A C 1
ATOM 1375 O O . GLU A 1 175 ? 3.946 6.802 -43.827 1.00 89.12 175 GLU A O 1
ATOM 1380 N N . ASN A 1 176 ? 4.874 8.197 -42.343 1.00 84.62 176 ASN A N 1
ATOM 1381 C CA . ASN A 1 176 ? 4.442 9.418 -43.031 1.00 84.62 176 ASN A CA 1
ATOM 1382 C C . ASN A 1 176 ? 5.116 9.610 -44.404 1.00 84.62 176 ASN A C 1
ATOM 1384 O O . ASN A 1 176 ? 4.498 10.127 -45.333 1.00 84.62 176 ASN A O 1
ATOM 1388 N N . SER A 1 177 ? 6.372 9.185 -44.562 1.00 81.06 177 SER A N 1
ATOM 1389 C CA . SER A 1 177 ? 7.086 9.234 -45.851 1.00 81.06 177 SER A CA 1
ATOM 1390 C C . SER A 1 177 ? 6.642 8.142 -46.833 1.00 81.06 177 SER A C 1
ATOM 1392 O O . SER A 1 177 ? 6.586 8.373 -48.041 1.00 81.06 177 SER A O 1
ATOM 1394 N N . SER A 1 178 ? 6.261 6.968 -46.327 1.00 73.88 178 SER A N 1
ATOM 1395 C CA . SER A 1 178 ? 5.725 5.878 -47.154 1.00 73.88 178 SER A CA 1
ATOM 1396 C C . SER A 1 178 ? 4.329 6.196 -47.702 1.00 73.88 178 SER A C 1
ATOM 1398 O O . SER A 1 178 ? 4.001 5.822 -48.828 1.00 73.88 178 SER A O 1
ATOM 1400 N N . THR A 1 179 ? 3.513 6.922 -46.933 1.00 61.28 179 THR A N 1
ATOM 1401 C CA . THR A 1 179 ? 2.165 7.347 -47.347 1.00 61.28 179 THR A CA 1
ATOM 1402 C C . THR A 1 179 ? 2.173 8.560 -48.278 1.00 61.28 179 THR A C 1
ATOM 1404 O O . THR A 1 179 ? 1.336 8.631 -49.176 1.00 61.28 179 THR A O 1
ATOM 1407 N N . SER A 1 180 ? 3.129 9.486 -48.142 1.00 60.94 180 SER A N 1
ATOM 1408 C CA . SER A 1 180 ? 3.253 10.616 -49.073 1.00 60.94 180 SER A CA 1
ATOM 1409 C C . SER A 1 180 ? 3.726 10.178 -50.462 1.00 60.94 180 SER A C 1
ATOM 1411 O O . SER A 1 180 ? 3.209 10.668 -51.462 1.00 60.94 180 SER A O 1
ATOM 1413 N N . SER A 1 181 ? 4.619 9.185 -50.547 1.00 57.00 181 SER A N 1
ATOM 1414 C CA . SER A 1 181 ? 5.161 8.701 -51.825 1.00 57.00 181 SER A CA 1
ATOM 1415 C C . SER A 1 181 ? 4.138 7.960 -52.711 1.00 57.00 181 SER A C 1
ATOM 1417 O O . SER A 1 181 ? 4.402 7.763 -53.898 1.00 57.00 181 SER A O 1
ATOM 1419 N N . MET A 1 182 ? 2.973 7.563 -52.178 1.00 57.50 182 MET A N 1
ATOM 1420 C CA . MET A 1 182 ? 1.869 6.979 -52.960 1.00 57.50 182 MET A CA 1
ATOM 1421 C C . MET A 1 182 ? 0.902 8.019 -53.552 1.00 57.50 182 MET A C 1
ATOM 1423 O O . MET A 1 182 ? 0.135 7.664 -54.444 1.00 57.50 182 MET A O 1
ATOM 1427 N N . ASN A 1 183 ? 0.961 9.286 -53.126 1.00 56.69 183 ASN A N 1
ATOM 1428 C CA . ASN A 1 183 ? 0.039 10.329 -53.595 1.00 56.69 183 ASN A CA 1
ATOM 1429 C C . ASN A 1 183 ? 0.513 11.065 -54.867 1.00 56.69 183 ASN A C 1
ATOM 1431 O O . ASN A 1 183 ? -0.255 11.833 -55.436 1.00 56.69 183 ASN A O 1
ATOM 1435 N N . ASP A 1 184 ? 1.722 10.788 -55.367 1.00 56.38 184 ASP A N 1
ATOM 1436 C CA . ASP A 1 184 ? 2.318 11.495 -56.517 1.00 56.38 184 ASP A CA 1
ATOM 1437 C C . ASP A 1 184 ? 2.186 10.743 -57.863 1.00 56.38 184 ASP A C 1
ATOM 1439 O O . ASP A 1 184 ? 2.987 10.941 -58.778 1.00 56.38 184 ASP A O 1
ATOM 1443 N N . ARG A 1 185 ? 1.209 9.834 -58.016 1.00 54.69 185 ARG A N 1
ATOM 1444 C CA . ARG A 1 185 ? 1.069 9.000 -59.234 1.00 54.69 185 ARG A CA 1
ATOM 1445 C C . ARG A 1 185 ? -0.187 9.201 -60.085 1.00 54.69 185 ARG A C 1
ATOM 1447 O O . ARG A 1 185 ? -0.351 8.473 -61.061 1.00 54.69 185 ARG A O 1
ATOM 1454 N N . GLU A 1 186 ? -1.003 10.216 -59.820 1.00 54.50 186 GLU A N 1
ATOM 1455 C CA . GLU A 1 186 ? -2.180 10.532 -60.646 1.00 54.50 186 GLU A CA 1
ATOM 1456 C C . GLU A 1 186 ? -2.124 11.945 -61.254 1.00 54.50 186 GLU A C 1
ATOM 1458 O O . GLU A 1 186 ? -2.999 12.7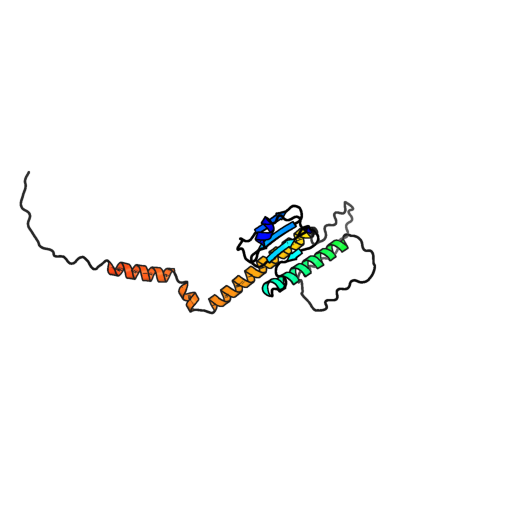60 -61.000 1.00 54.50 186 GLU A O 1
ATOM 1463 N N . ASP A 1 187 ? -1.117 12.249 -62.083 1.00 53.00 187 ASP A N 1
ATOM 1464 C CA . ASP A 1 187 ? -1.262 13.308 -63.100 1.00 53.00 187 ASP A CA 1
ATOM 1465 C C . ASP A 1 187 ? -0.323 13.084 -64.299 1.00 53.00 187 ASP A C 1
ATOM 1467 O O . ASP A 1 187 ? 0.793 13.592 -64.380 1.00 53.00 187 ASP A O 1
ATOM 1471 N N . MET A 1 188 ? -0.760 12.246 -65.239 1.00 59.06 188 MET A N 1
ATOM 1472 C CA . MET A 1 188 ? -0.189 12.167 -66.587 1.00 59.06 188 MET A CA 1
ATOM 1473 C C . MET A 1 188 ? -1.355 12.080 -67.570 1.00 59.06 188 MET A C 1
ATOM 1475 O O . MET A 1 188 ? -1.772 10.996 -67.981 1.00 59.06 188 MET A O 1
ATOM 1479 N N . GLY A 1 189 ? -1.919 13.244 -67.898 1.00 46.78 189 GLY A N 1
ATOM 1480 C CA . GLY A 1 189 ? -3.131 13.371 -68.705 1.00 46.78 189 GLY A CA 1
ATOM 1481 C C . GLY A 1 189 ? -3.131 14.559 -69.669 1.00 46.78 189 GLY A C 1
ATOM 1482 O O . GLY A 1 189 ? -4.070 15.336 -69.652 1.00 46.78 189 GLY A O 1
ATOM 1483 N N . GLY A 1 190 ? -2.109 14.665 -70.527 1.00 47.22 190 GLY A N 1
ATOM 1484 C CA . GLY A 1 190 ? -2.219 15.203 -71.894 1.00 47.22 190 GLY A CA 1
ATOM 1485 C C . GLY A 1 190 ? -2.525 16.696 -72.091 1.00 47.22 190 GLY A C 1
ATOM 1486 O O . GLY A 1 190 ? -3.680 17.111 -72.129 1.00 47.22 190 GLY A O 1
ATOM 1487 N N . GLU A 1 191 ? -1.491 17.474 -72.423 1.00 50.44 191 GLU A N 1
ATOM 1488 C CA . GLU A 1 191 ? -1.647 18.724 -73.174 1.00 50.44 191 GLU A CA 1
ATOM 1489 C C . GLU A 1 191 ? -2.173 18.439 -74.594 1.00 50.44 191 GLU A C 1
ATOM 1491 O O . GLU A 1 191 ? -1.541 17.725 -75.375 1.00 50.44 191 GLU A O 1
ATOM 1496 N N . VAL A 1 192 ? -3.298 19.057 -74.965 1.00 45.66 192 VAL A N 1
ATOM 1497 C CA . VAL A 1 192 ? -3.656 19.314 -76.367 1.00 45.66 192 VAL A CA 1
ATOM 1498 C C . VAL A 1 192 ? -3.969 20.800 -76.512 1.00 45.66 192 VAL A C 1
ATOM 1500 O O . VAL A 1 192 ? -4.877 21.337 -75.883 1.00 45.66 192 VAL A O 1
ATOM 1503 N N . LEU A 1 193 ? -3.170 21.459 -77.349 1.00 48.66 193 LEU A N 1
ATOM 1504 C CA . LEU A 1 193 ? -3.242 22.875 -77.688 1.00 48.66 193 LEU A CA 1
ATOM 1505 C C . LEU A 1 193 ? -4.388 23.192 -78.669 1.00 48.66 193 LEU A C 1
ATOM 1507 O O . LEU A 1 193 ? -4.395 22.698 -79.795 1.00 48.66 193 LEU A O 1
ATOM 1511 N N . GLY A 1 194 ? -5.231 24.150 -78.262 1.00 44.16 194 GLY A N 1
ATOM 1512 C CA . GLY A 1 194 ? -5.736 25.268 -79.081 1.00 44.16 194 GLY A CA 1
ATOM 1513 C C . GLY A 1 194 ? -7.135 25.147 -79.719 1.00 44.16 194 GLY A C 1
ATOM 1514 O O . GLY A 1 194 ? -7.685 24.051 -79.794 1.00 44.16 194 GLY A O 1
ATOM 1515 N N . PRO A 1 195 ? -7.685 26.241 -80.297 1.00 50.03 195 PRO A N 1
ATOM 1516 C CA . PRO A 1 195 ? -7.396 27.659 -80.063 1.00 50.03 195 PRO A CA 1
ATOM 1517 C C . PRO A 1 195 ? -8.651 28.521 -79.777 1.00 50.03 195 PRO A C 1
ATOM 1519 O O . PRO A 1 195 ? -9.794 28.154 -80.035 1.00 50.03 195 PRO A O 1
ATOM 1522 N N . ASP A 1 196 ? -8.358 29.710 -79.267 1.00 50.44 196 ASP A N 1
ATOM 1523 C CA . ASP A 1 196 ? -9.225 30.849 -78.975 1.00 50.44 196 ASP A CA 1
ATOM 1524 C C . ASP A 1 196 ? -9.946 31.402 -80.225 1.00 50.44 196 ASP A C 1
ATOM 1526 O O . ASP A 1 196 ? -9.290 31.735 -81.217 1.00 50.44 196 ASP A O 1
ATOM 1530 N N . ILE A 1 197 ? -11.283 31.516 -80.178 1.00 50.12 197 ILE A N 1
ATOM 1531 C CA . ILE A 1 197 ? -12.103 32.293 -81.125 1.00 50.12 197 ILE A CA 1
ATOM 1532 C C . ILE A 1 197 ? -13.276 32.958 -80.372 1.00 50.12 197 ILE A C 1
ATOM 1534 O O . ILE A 1 197 ? -14.260 32.300 -80.053 1.00 50.12 197 ILE A O 1
ATOM 1538 N N . ASN A 1 198 ? -13.153 34.284 -80.222 1.00 45.62 198 ASN A N 1
ATOM 1539 C CA . ASN A 1 198 ? -14.174 35.344 -80.111 1.00 45.62 198 ASN A CA 1
ATOM 1540 C C . ASN A 1 198 ? -15.246 35.300 -79.005 1.00 45.62 198 ASN A C 1
ATOM 1542 O O . ASN A 1 198 ? -16.135 34.462 -79.014 1.00 45.62 198 ASN A O 1
ATOM 1546 N N . ASP A 1 199 ? -15.324 36.392 -78.235 1.00 42.81 199 ASP A N 1
ATOM 1547 C CA . ASP A 1 199 ? -16.270 37.496 -78.507 1.00 42.81 199 ASP A CA 1
ATOM 1548 C C . ASP A 1 199 ? -15.911 38.714 -77.619 1.00 42.81 199 ASP A C 1
ATOM 1550 O O . ASP A 1 199 ? -15.795 38.603 -76.405 1.00 42.81 199 ASP A O 1
ATOM 1554 N N . ARG A 1 200 ? -15.477 39.840 -78.204 1.00 44.56 200 ARG A N 1
ATOM 1555 C CA . ARG A 1 200 ? -16.313 40.988 -78.621 1.00 44.56 200 ARG A CA 1
ATOM 1556 C C . ARG A 1 200 ? -16.831 41.808 -77.423 1.00 44.56 200 ARG A C 1
ATOM 1558 O O . ARG A 1 200 ? -17.811 41.407 -76.813 1.00 44.56 200 ARG A O 1
ATOM 1565 N N . TRP A 1 201 ? -16.173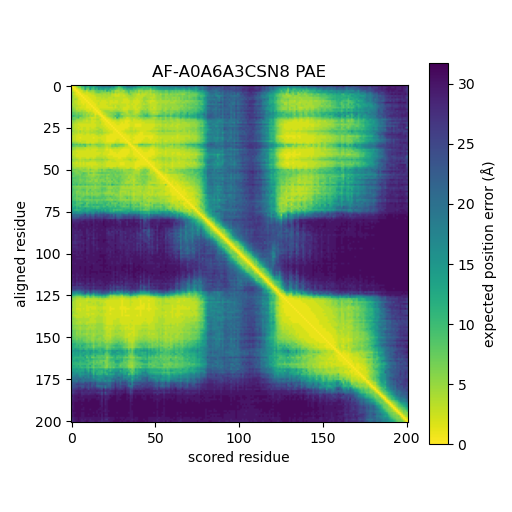 42.938 -77.127 1.00 40.97 201 TRP A N 1
ATOM 1566 C CA . TRP A 1 201 ? -16.655 44.342 -77.101 1.00 40.97 201 TRP A CA 1
ATOM 1567 C C . TRP A 1 201 ? -15.562 45.255 -76.533 1.00 40.97 201 TRP A C 1
ATOM 1569 O O . TRP A 1 201 ? -14.977 44.899 -75.490 1.00 40.97 201 TRP A O 1
#

Nearest PDB structures (foldseek):
  8q8p-assembly1_A  TM=4.674E-01  e=1.744E-03  Thermochaetoides thermophila
  3rkg-assembly1_A  TM=6.093E-01  e=2.212E-02  Saccharomyces cerevisiae
  3muz-assembly1_4  TM=5.527E-01  e=1.558E+00  Escherichia coli K-12

Foldseek 3Di:
DVVQVDDPVLVVLLDPVDDDAFDWDDDPFWIFGDFPQWGWIFGLPDIGTDPCVDPSCVVLVVLLVVLLVVLVVVVVVVVDDDDDDDDPPDDDDDDDDPDDDDDDDDDDDDDDDDDDPPCDPPNDDRDRSRVSSVVSRVVVSVVSVVVVVVVVVVVCVVDVVSVVVPPVVVVVVVVVVVVVVVVPPPDDDDDDDDDDDDDDD

Secondary structure (DSSP, 8-state):
-TTT---HHHHGGG-TTS----EEEEETTEEEEEETTEEEEE-SS-EEETTTTSTTTHHHHHHHHHHHHHHHHHHHHHS-----------------------------------------SS------HHHHHHHHHHHHHHHHHHHHHHHHHHHHHH-HHHHHHT-HHHHHHHHHHHHHTTSS-----------------

Sequence (201 aa):
MRRTGLPARDLRILDPLLSYPSTILGRERAIVINLENIKAIITAQEVLLLNSKDPSVTPFVDEIQSRILCHFQATKVQEGAVDDSNYIIRSSSQNLSSRFSQPQNLDDEGKSEEKQSLENPNGSKILPFEFVALEACLEAACSCL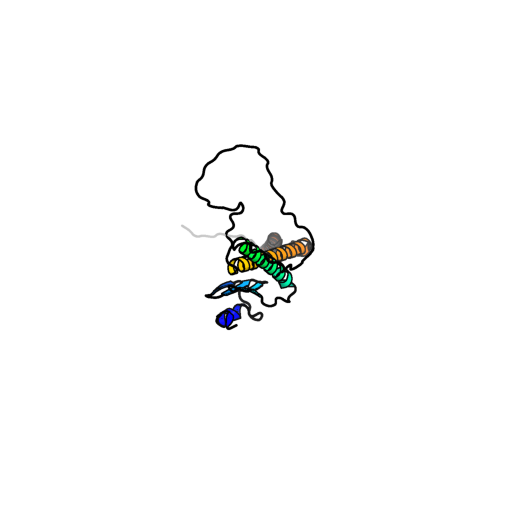ENEVRDELEHLLDDAEDMAEMYLTEKQLLENSSTSSMNDREDMGGEVLGPDINDRW

Organism: Hibiscus syriacus (NCBI:txid106335)

InterPro domains:
  IPR039204 Magnesium transporter MRS2-like [PF22099] (2-149)
  IPR039204 Magnesium transporter MRS2-like [PTHR13890] (1-150)

Radius of gyration: 34.32 Å; Cα contacts (8 Å, |Δi|>4): 122; chains: 1; bounding box: 55×59×118 Å

Solvent-accessible surface area (backbone atoms only — not comparable to full-atom values): 13279 Å² total; per-residue (Å²): 110,83,88,49,70,68,56,73,74,65,56,50,55,63,34,89,91,44,95,60,76,74,45,77,45,87,52,100,54,29,38,41,36,27,43,94,85,44,37,35,38,35,30,83,84,51,73,49,61,60,67,62,83,39,75,89,32,37,68,49,53,55,50,40,50,52,54,52,53,49,48,57,53,58,51,48,72,74,60,63,94,73,92,74,87,84,83,81,83,82,75,92,78,83,89,83,86,86,76,87,84,86,80,91,83,82,88,87,93,78,93,77,93,77,80,93,74,86,72,56,100,67,81,71,74,86,65,59,63,49,53,52,52,48,51,42,52,51,54,44,52,51,53,50,52,54,49,52,54,48,54,52,50,52,54,47,72,73,33,66,63,67,52,56,69,68,49,53,71,59,54,51,51,54,53,53,52,61,58,56,69,68,70,79,77,85,83,88,80,78,94,78,91,84,82,93,80,89,83,91,134